Protein AF-A0A9P6L934-F1 (afdb_monomer)

Sequence (334 aa):
MGEVLNVIVAFAVIVFAVRWATKGKEQPNSPGVVLGFRPKNVTDEMVNSVQIMFPAIPRPNIHYSLLRTGSVQVTSNTIIEKGFLDAPPAAYYTLYPQQQRQQQQPLPVPQPATRNEPPPAKKGTESLIKRFHLESRVKEDTPTEPENAGGKATWEATTEAREKSLQERKAQMILAARRRWLEQQQKSDNAEYKEAFALFDKKGTGAIPRDVLGDLLRALGQNPTQAEVADIVSKAPREGKVFPLLVDYKSFLTILNRTDGFKPAGTPEEFIRGFQVFDKEGNGYIGAGELRYVLTQLGEKMTDEEVDELLKGVQIGADGNVNYESFVRTILSQ

Mean predicted aligned error: 21.52 Å

Radius of gyration: 34.66 Å; Cα contacts (8 Å, |Δi|>4): 211; chains: 1; bounding box: 102×76×81 Å

Secondary structure (DSSP, 8-state):
-HHHHHHHHHHHHHHHHHHHHTS----TT-HHHHHSS-PPP--HHHHHHHHHH-TTS-HHHHHHHHHHH--HHHHHHHHHHHSS-PPPPHHHHHHSPPPPPS-PPPPPPPPP-----PPPP------HHHHTT-TTTTS---------S-------SSHHHHHHHHHHHHHHHHHHHHHHHHHHHHHHHHHHHHHHHHHH-TT--SEEEHHHHHHHHHHTT----HHHHHHHHHHS---TTS-TTEEEHHHHHHHHT-TT-PPPPPPHHHHHHHHTTT-TT-SSEEEHHHHHHHHHHSSSPPPHHHHHHHHTTS-B-TTSEEEHHHHHHHHHT-

Organism: NCBI:txid56493

pLDDT: mean 75.57, std 16.74, range [30.67, 93.38]

InterPro domains:
  IPR002048 EF-hand domain [PF13499] (275-328)
  IPR002048 EF-hand domain [PS50222] (188-223)
  IPR002048 EF-hand domain [PS50222] (266-301)
  IPR002048 EF-hand domain [SM00054] (192-220)
  IPR002048 EF-hand domain [SM00054] (270-298)
  IPR002048 EF-hand domain [cd00051] (270-329)
  IPR003892 Ubiquitin system component CUE [PS51140] (42-85)
  IPR011992 EF-hand domain pair [SSF47473] (189-332)
  IPR050230 Calmodulin/Myosin light chain/Troponin C-like [PTHR23048] (185-331)

Solvent-accessible surface area (backbone atoms only — not comparable to full-atom values): 20920 Å² total; per-residue (Å²): 118,68,67,65,52,52,50,52,53,50,50,49,51,50,53,48,51,52,59,51,72,68,66,76,79,82,60,93,80,36,67,32,71,64,67,77,44,74,65,40,84,71,55,71,65,52,41,50,54,49,36,71,77,36,72,89,55,57,67,65,23,51,45,49,45,26,26,73,65,54,36,61,66,62,48,50,51,45,30,71,75,68,72,54,66,69,76,64,58,78,61,48,48,76,77,57,65,76,82,76,82,84,76,85,78,85,82,82,82,88,80,91,79,89,81,92,81,82,84,84,78,85,77,76,82,78,58,65,52,70,79,66,69,47,75,79,69,78,74,71,90,76,93,79,79,88,78,76,97,75,76,80,87,75,79,65,92,44,74,69,53,48,51,50,54,51,50,50,54,49,50,52,50,52,52,52,52,52,50,54,49,51,53,50,49,54,52,51,54,52,48,54,53,49,54,56,49,52,70,68,24,80,80,72,73,66,44,33,52,57,88,52,47,54,58,54,42,40,75,73,75,42,72,7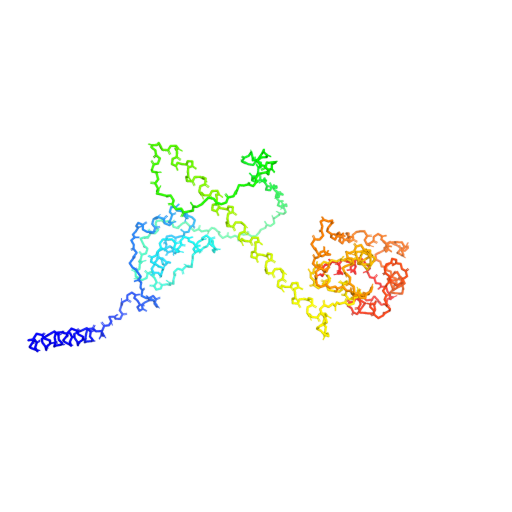1,52,70,71,51,47,52,54,51,62,70,69,47,81,82,68,80,94,58,57,101,56,50,44,37,64,70,54,48,50,52,64,72,69,39,91,85,64,72,73,76,77,78,54,62,71,59,56,46,58,63,52,50,79,70,22,86,82,71,78,57,46,37,45,50,68,55,54,50,48,46,47,44,72,46,87,78,60,46,53,72,67,57,49,50,60,66,48,72,80,54,74,64,43,99,85,47,33,26,51,52,57,61,48,48,48,54,66,76,69,110

Foldseek 3Di:
DVVVVVVVVVVVVVVVVVVVVVPDDDDCPDPCNLQVHQFDDDDVVLLVVLCVVPVPADSQQSNVVCRVVVDSVVSNVCCVVVVYGDHGDPSSCVVVPDPDDDDDDDDDDDDDDDDDDDDDDDDDDDDVCVVVVVVVVVPDDDDDDDDDPPDDDDDDPDPVVVVVVVVVVVVVVVVVVVVVVVVVVVVVVLVVLVVLVVVQPVVPPQKHFLVCLQVSCVVVVDHADNVRSVVLLVPQDCDPDDPSGIDGSVSSVCSCPPPVHGDDDDDLVVVQVVCVVQVPPSPQKHALVVVQCCQQPPDRHDDPVVSCVLCPPFDQDPVRIGRVSVSSCVVVVD

Nearest PDB structures (foldseek):
  7yv9-assembly1_C  TM=8.140E-01  e=3.847E-12  Mus musculus
  8qyq-assembly1_C  TM=8.364E-01  e=2.005E-11  Bos taurus
  7qio-assembly4_O  TM=8.213E-01  e=7.863E-11  Mus musculus
  1m45-assembly1_A  TM=7.636E-01  e=9.327E-11  Saccharomyces cerevisiae
  3jbh-assembly1_C-1  TM=8.354E-01  e=8.376E-09  Aphonopelma

Structure (mmCIF, N/CA/C/O backbone):
data_AF-A0A9P6L934-F1
#
_entry.id   AF-A0A9P6L934-F1
#
loop_
_atom_site.group_PDB
_atom_site.id
_atom_site.type_symbol
_atom_site.label_atom_id
_atom_site.label_alt_id
_atom_site.label_comp_id
_atom_site.label_asym_id
_atom_site.label_entity_id
_atom_site.label_seq_id
_atom_site.pdbx_PDB_ins_code
_atom_site.Cartn_x
_atom_site.Cartn_y
_atom_site.Cartn_z
_atom_site.occupancy
_atom_site.B_iso_or_equiv
_atom_site.auth_seq_id
_atom_site.auth_comp_id
_atom_site.auth_asym_id
_atom_site.auth_atom_id
_atom_site.pdbx_PDB_model_num
ATOM 1 N N . MET A 1 1 ? -74.830 -9.334 34.344 1.00 57.34 1 MET A N 1
ATOM 2 C CA . MET A 1 1 ? -73.500 -9.304 33.687 1.00 57.34 1 MET A CA 1
ATOM 3 C C . MET A 1 1 ? -73.581 -9.055 32.176 1.00 57.34 1 MET A C 1
ATOM 5 O O . MET A 1 1 ? -72.734 -8.331 31.679 1.00 57.34 1 MET A O 1
ATOM 9 N N . GLY A 1 2 ? -74.576 -9.585 31.444 1.00 59.97 2 GLY A N 1
ATOM 10 C CA . GLY A 1 2 ? -74.680 -9.400 29.981 1.00 59.97 2 GLY A CA 1
ATOM 11 C C . GLY A 1 2 ? -75.026 -7.980 29.498 1.00 59.97 2 GLY A C 1
ATOM 12 O O . GLY A 1 2 ? -74.469 -7.527 28.505 1.00 59.97 2 GLY A O 1
ATOM 13 N N . GLU A 1 3 ? -75.880 -7.239 30.213 1.00 62.59 3 GLU A N 1
ATOM 14 C CA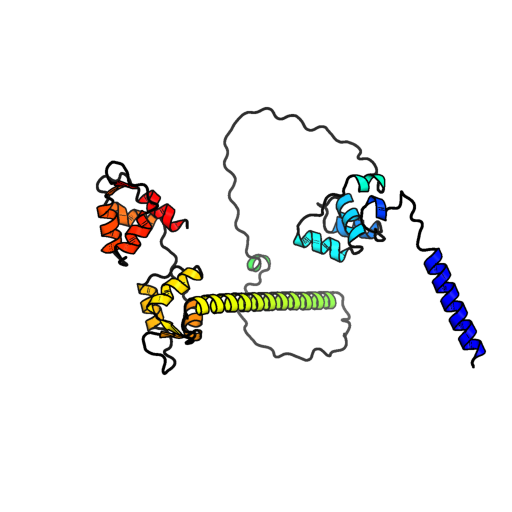 . GLU A 1 3 ? -76.298 -5.889 29.781 1.00 62.59 3 GLU A CA 1
ATOM 15 C C . GLU A 1 3 ? -75.162 -4.859 29.822 1.00 62.59 3 GLU A C 1
ATOM 17 O O . GLU A 1 3 ? -75.011 -4.065 28.898 1.00 62.59 3 GLU A O 1
ATOM 22 N N . VAL A 1 4 ? -74.302 -4.919 30.841 1.00 64.75 4 VAL A N 1
ATOM 23 C CA . VAL A 1 4 ? -73.147 -4.013 30.974 1.00 64.75 4 VAL A CA 1
ATOM 24 C C . VAL A 1 4 ? -72.127 -4.260 29.857 1.00 64.75 4 VAL A C 1
ATOM 26 O O . VAL A 1 4 ? -71.543 -3.316 29.331 1.00 64.75 4 VAL A O 1
ATOM 29 N N . LEU A 1 5 ? -71.957 -5.519 29.439 1.00 68.62 5 LEU A N 1
ATOM 30 C CA . LEU A 1 5 ? -71.059 -5.879 28.343 1.00 68.62 5 LEU A CA 1
ATOM 31 C C . LEU A 1 5 ? -71.568 -5.328 27.001 1.00 68.62 5 LEU A C 1
ATOM 33 O O . LEU A 1 5 ? -70.793 -4.755 26.239 1.00 68.62 5 LEU A O 1
ATOM 37 N N . ASN A 1 6 ? -72.876 -5.418 26.749 1.00 69.88 6 ASN A N 1
ATOM 38 C CA . ASN A 1 6 ? -73.485 -4.888 25.528 1.00 69.88 6 ASN A CA 1
ATOM 39 C C . ASN A 1 6 ? -73.399 -3.358 25.452 1.00 69.88 6 ASN A C 1
ATOM 41 O O . ASN A 1 6 ? -73.141 -2.820 24.377 1.00 69.88 6 ASN A O 1
ATOM 45 N N . VAL A 1 7 ? -73.539 -2.654 26.581 1.00 78.19 7 VAL A N 1
ATOM 46 C CA . VAL A 1 7 ? -73.382 -1.190 26.635 1.00 78.19 7 VAL A CA 1
ATOM 47 C C . VAL A 1 7 ? -71.934 -0.774 26.361 1.00 78.19 7 VAL A C 1
ATOM 49 O O . VAL A 1 7 ? -71.708 0.160 25.595 1.00 78.19 7 VAL A O 1
ATOM 52 N N . ILE A 1 8 ? -70.946 -1.486 26.912 1.00 76.19 8 ILE A N 1
ATOM 53 C CA . ILE A 1 8 ? -69.521 -1.199 26.670 1.00 76.19 8 ILE A CA 1
ATOM 54 C C . ILE A 1 8 ? -69.154 -1.448 25.204 1.00 76.19 8 ILE A C 1
ATOM 56 O O . ILE A 1 8 ? -68.466 -0.628 24.594 1.00 76.19 8 ILE A O 1
ATOM 60 N N . VAL A 1 9 ? -69.643 -2.544 24.615 1.00 77.19 9 VAL A N 1
ATOM 61 C CA . VAL A 1 9 ? -69.407 -2.858 23.199 1.00 77.19 9 VAL A CA 1
ATOM 62 C C . VAL A 1 9 ? -70.092 -1.830 22.295 1.00 77.19 9 VAL A C 1
ATOM 64 O O . VAL A 1 9 ? -69.460 -1.326 21.370 1.00 77.19 9 VAL A O 1
ATOM 67 N N . ALA A 1 10 ? -71.335 -1.437 22.589 1.00 78.31 10 ALA A N 1
ATOM 68 C CA . ALA A 1 10 ? -72.034 -0.395 21.837 1.00 78.31 10 ALA A CA 1
ATOM 69 C C . ALA A 1 10 ? -71.304 0.956 21.914 1.00 78.31 10 ALA A C 1
ATOM 71 O O . ALA A 1 10 ? -71.124 1.620 20.894 1.00 78.31 10 ALA A O 1
ATOM 72 N N . PHE A 1 11 ? -70.807 1.339 23.094 1.00 81.56 11 PHE A N 1
ATOM 73 C CA . PHE A 1 11 ? -70.043 2.574 23.268 1.00 81.56 11 PHE A CA 1
ATOM 74 C C . PHE A 1 11 ? -68.708 2.527 22.515 1.00 81.56 11 PHE A C 1
ATOM 76 O O . PHE A 1 11 ? -68.336 3.496 21.857 1.00 81.56 11 PHE A O 1
ATOM 83 N N . ALA A 1 12 ? -68.016 1.385 22.534 1.00 77.94 12 ALA A N 1
ATOM 84 C CA . ALA A 1 12 ? -66.789 1.185 21.771 1.00 77.94 12 ALA A CA 1
ATOM 85 C C . ALA A 1 12 ? -67.030 1.293 20.257 1.00 77.94 12 ALA A C 1
ATOM 87 O O . ALA A 1 12 ? -66.257 1.957 19.568 1.00 77.94 12 ALA A O 1
ATOM 88 N N . VAL A 1 13 ? -68.121 0.715 19.743 1.00 80.44 13 VAL A N 1
ATOM 89 C CA . VAL A 1 13 ? -68.494 0.799 18.321 1.00 80.44 13 VAL A CA 1
ATOM 90 C C . VAL A 1 13 ? -68.864 2.229 17.927 1.00 80.44 13 VAL A C 1
ATOM 92 O O . VAL A 1 13 ? -68.412 2.699 16.887 1.00 80.44 13 VAL A O 1
ATOM 95 N N . ILE A 1 14 ? -69.605 2.960 18.766 1.00 78.62 14 ILE A N 1
ATOM 96 C CA . ILE A 1 14 ? -69.946 4.370 18.522 1.00 78.62 14 ILE A CA 1
ATOM 97 C C . ILE A 1 14 ? -68.684 5.238 18.523 1.00 78.62 14 ILE A C 1
ATOM 99 O O . ILE A 1 14 ? -68.494 6.038 17.610 1.00 78.62 14 ILE A O 1
ATOM 103 N N . VAL A 1 15 ? -67.778 5.052 19.487 1.00 75.44 15 VAL A N 1
ATOM 104 C CA . VAL A 1 15 ? -66.494 5.770 19.523 1.00 75.44 15 VAL A CA 1
ATOM 105 C C . VAL A 1 15 ? -65.659 5.438 18.288 1.00 75.44 15 VAL A C 1
ATOM 107 O O . VAL A 1 15 ? -65.063 6.339 17.701 1.00 75.44 15 VAL A O 1
ATOM 110 N N . PHE A 1 16 ? -65.641 4.180 17.845 1.00 77.06 16 PHE A N 1
ATOM 111 C CA . PHE A 1 16 ? -64.913 3.776 16.645 1.00 77.06 16 PHE A CA 1
ATOM 112 C C . PHE A 1 16 ? -65.531 4.370 15.372 1.00 77.06 16 PHE A C 1
ATOM 114 O O . PHE A 1 16 ? -64.803 4.883 14.526 1.00 77.06 16 PHE A O 1
ATOM 121 N N . ALA A 1 17 ? -66.861 4.387 15.266 1.00 72.12 17 ALA A N 1
ATOM 122 C CA . ALA A 1 17 ? -67.592 4.972 14.147 1.00 72.12 17 ALA A CA 1
ATOM 123 C C . ALA A 1 17 ? -67.430 6.499 14.086 1.00 72.12 17 ALA A C 1
ATOM 125 O O . ALA A 1 17 ? -67.155 7.036 13.017 1.00 72.12 17 ALA A O 1
ATOM 126 N N . VAL A 1 18 ? -67.497 7.201 15.223 1.00 70.62 18 VAL A N 1
ATOM 127 C CA . VAL A 1 18 ? -67.240 8.652 15.311 1.00 70.62 18 VAL A CA 1
ATOM 128 C C . VAL A 1 18 ? -65.782 8.963 14.970 1.00 70.62 18 VAL A C 1
ATOM 130 O O . VAL A 1 18 ? -65.494 9.915 14.243 1.00 70.62 18 VAL A O 1
ATOM 133 N N . ARG A 1 19 ? -64.842 8.137 15.437 1.00 69.38 19 ARG A N 1
ATOM 134 C CA . ARG A 1 19 ? -63.410 8.296 15.156 1.00 69.38 19 ARG A CA 1
ATOM 135 C C . ARG A 1 19 ? -63.042 7.935 13.713 1.00 69.38 19 ARG A C 1
ATOM 137 O O . ARG A 1 19 ? -62.045 8.442 13.210 1.00 69.38 19 ARG A O 1
ATOM 144 N N . TRP A 1 20 ? -63.837 7.104 13.042 1.00 68.00 20 TRP A N 1
ATOM 145 C CA . TRP A 1 20 ? -63.719 6.817 11.611 1.00 68.00 20 TRP A CA 1
ATOM 146 C C . TRP A 1 20 ? -64.359 7.925 10.761 1.00 68.00 20 TRP A C 1
ATOM 148 O O . TRP A 1 20 ? -63.720 8.434 9.846 1.00 68.00 20 TRP A O 1
ATOM 158 N N . ALA A 1 21 ? -65.555 8.393 11.128 1.00 63.12 21 ALA A N 1
ATOM 159 C CA . ALA A 1 21 ? -66.284 9.447 10.418 1.00 63.12 21 ALA A CA 1
ATOM 160 C C . ALA A 1 21 ? -65.625 10.837 10.520 1.00 63.12 21 ALA A C 1
ATOM 162 O O . ALA A 1 21 ? -65.805 11.675 9.642 1.00 63.12 21 ALA A O 1
ATOM 163 N N . THR A 1 22 ? -64.824 11.087 11.561 1.00 58.09 22 THR A N 1
ATOM 164 C CA . THR A 1 22 ? -64.032 12.327 11.708 1.00 58.09 22 THR A CA 1
ATOM 165 C C . THR A 1 22 ? -62.646 12.244 11.061 1.00 58.09 22 THR A C 1
ATOM 167 O O . THR A 1 22 ? -61.928 13.243 10.991 1.00 58.09 22 THR A O 1
ATOM 170 N N . LYS A 1 23 ? -62.260 11.076 10.533 1.00 53.38 23 LYS A N 1
ATOM 171 C CA . LYS A 1 23 ? -60.972 10.843 9.874 1.00 53.38 23 LYS A CA 1
ATOM 172 C C . LYS A 1 23 ? -61.088 11.092 8.369 1.00 53.38 23 LYS A C 1
ATOM 174 O O . LYS A 1 23 ? -60.941 10.175 7.572 1.00 53.38 23 LYS A O 1
ATOM 179 N N . GLY A 1 24 ? -61.358 12.334 7.971 1.00 54.59 24 GLY A N 1
ATOM 180 C CA . GLY A 1 24 ? -61.341 12.676 6.547 1.00 54.59 24 GLY A CA 1
ATOM 181 C C . GLY A 1 24 ? -62.042 13.969 6.167 1.00 54.59 24 GLY A C 1
ATOM 182 O O . GLY A 1 24 ? -63.094 13.935 5.540 1.00 54.59 24 GLY A O 1
ATOM 183 N N . LYS A 1 25 ? -61.419 15.104 6.488 1.00 48.19 25 LYS A N 1
ATOM 184 C CA . LYS A 1 25 ? -61.438 16.317 5.653 1.00 48.19 25 LYS A CA 1
ATOM 185 C C . LYS A 1 25 ? -60.289 17.217 6.109 1.00 48.19 25 LYS A C 1
ATOM 187 O O . LYS A 1 25 ? -60.466 18.115 6.926 1.00 48.19 25 LYS A O 1
ATOM 192 N N . GLU A 1 26 ? -59.080 16.915 5.640 1.00 49.12 26 GLU A N 1
ATOM 193 C CA . GLU A 1 26 ? -57.953 17.839 5.784 1.00 49.12 26 GLU A CA 1
ATOM 194 C C . GLU A 1 26 ? -58.193 19.045 4.871 1.00 49.12 26 GLU A C 1
ATOM 196 O O . GLU A 1 26 ? -58.495 18.903 3.686 1.00 49.12 26 GLU A O 1
ATOM 201 N N . GLN A 1 27 ? -58.113 20.243 5.447 1.00 53.72 27 GLN A N 1
ATOM 202 C CA . GLN A 1 27 ? -58.182 21.492 4.698 1.00 53.72 27 GLN A CA 1
ATOM 203 C C . GLN A 1 27 ? -56.968 21.596 3.755 1.00 53.72 27 GLN A C 1
ATOM 205 O O . GLN A 1 27 ? -55.860 21.237 4.163 1.00 53.72 27 GLN A O 1
ATOM 210 N N . PRO A 1 28 ? -57.132 22.142 2.535 1.00 54.84 28 PRO A N 1
ATOM 211 C CA . PRO A 1 28 ? -56.059 22.234 1.537 1.00 54.84 28 PRO A CA 1
ATOM 212 C C . PRO A 1 28 ? -54.848 23.078 1.981 1.00 54.84 28 PRO A C 1
ATOM 214 O O . PRO A 1 28 ? -53.789 22.977 1.376 1.00 54.84 28 PRO A O 1
ATOM 217 N N . ASN A 1 29 ? -54.972 23.848 3.071 1.00 56.84 29 ASN A N 1
ATOM 218 C CA . ASN A 1 29 ? -53.898 24.654 3.666 1.00 56.84 29 ASN A CA 1
ATOM 219 C C . ASN A 1 29 ? -53.321 24.056 4.963 1.00 56.84 29 ASN A C 1
ATOM 221 O O . ASN A 1 29 ? -52.753 24.784 5.778 1.00 56.84 29 ASN A O 1
ATOM 225 N N . SER A 1 30 ? -53.480 22.751 5.210 1.00 68.81 30 SER A N 1
ATOM 226 C CA . SER A 1 30 ? -52.891 22.154 6.410 1.00 68.81 30 SER A CA 1
ATOM 227 C C . SER A 1 30 ? -51.349 22.138 6.314 1.00 68.81 30 SER A C 1
ATOM 229 O O . SER A 1 30 ? -50.797 21.795 5.263 1.00 68.81 30 SER A O 1
ATOM 231 N N . PRO A 1 31 ? -50.621 22.465 7.400 1.00 68.75 31 PRO A N 1
ATOM 232 C CA . PRO A 1 31 ? -49.154 22.493 7.406 1.00 68.75 31 PRO A CA 1
ATOM 233 C C . PRO A 1 31 ? -48.501 21.180 6.955 1.00 68.75 31 PRO A C 1
ATOM 235 O O . PRO A 1 31 ? -47.408 21.189 6.396 1.00 68.75 31 PRO A O 1
ATOM 238 N N . GLY A 1 32 ? -49.185 20.049 7.175 1.00 73.50 32 GLY A N 1
ATOM 239 C CA . GLY A 1 32 ? -48.713 18.728 6.767 1.00 73.50 32 GLY A CA 1
ATOM 240 C C . GLY A 1 32 ? -48.734 18.501 5.256 1.00 73.50 32 GLY A C 1
ATOM 241 O O . GLY A 1 32 ? -47.818 17.881 4.721 1.00 73.50 32 GLY A O 1
ATOM 242 N N . VAL A 1 33 ? -49.744 19.043 4.570 1.00 73.88 33 VAL A N 1
ATOM 243 C CA . VAL A 1 33 ? -49.881 18.953 3.108 1.00 73.88 33 VAL A CA 1
ATOM 244 C C . VAL A 1 33 ? -48.862 19.860 2.414 1.00 73.88 33 VAL A C 1
ATOM 246 O O . VAL A 1 33 ? -48.251 19.457 1.431 1.00 73.88 33 VAL A O 1
ATOM 249 N N . VAL A 1 34 ? -48.618 21.055 2.960 1.00 76.94 34 VAL A N 1
ATOM 250 C CA . VAL A 1 34 ? -47.692 22.047 2.383 1.00 76.94 34 VAL A CA 1
ATOM 251 C C . VAL A 1 34 ? -46.219 21.654 2.559 1.00 76.94 34 VAL A C 1
ATOM 253 O O . VAL A 1 34 ? -45.410 21.884 1.663 1.00 76.94 34 VAL A O 1
ATOM 256 N N . LEU A 1 35 ? -45.851 21.052 3.695 1.00 79.81 35 LEU A N 1
ATOM 257 C CA . LEU A 1 35 ? -44.466 20.647 3.978 1.00 79.81 35 LEU A CA 1
ATOM 258 C C . LEU A 1 35 ? -44.132 19.222 3.510 1.00 79.81 35 LEU A C 1
ATOM 260 O O . LEU A 1 35 ? -42.970 18.826 3.556 1.00 79.81 35 LEU A O 1
ATOM 264 N N . GLY A 1 36 ? -45.129 18.436 3.091 1.00 80.06 36 GLY A N 1
ATOM 265 C CA . GLY A 1 36 ? -44.949 17.034 2.694 1.00 80.06 36 GLY A CA 1
ATOM 266 C C . GLY A 1 36 ? -44.658 16.077 3.859 1.00 80.06 36 GLY A C 1
ATOM 267 O O . GLY A 1 36 ? -44.366 14.903 3.642 1.00 80.06 36 GLY A O 1
ATOM 268 N N . PHE A 1 37 ? -44.736 16.554 5.101 1.00 83.56 37 PHE A N 1
ATOM 269 C CA . PHE A 1 37 ? -44.638 15.751 6.316 1.00 83.56 37 PHE A CA 1
ATOM 270 C C . PHE A 1 37 ? -45.488 16.378 7.414 1.00 83.56 37 PHE A C 1
ATOM 272 O O . PHE A 1 37 ? -45.674 17.590 7.450 1.00 83.56 37 PHE A O 1
ATOM 279 N N . ARG A 1 38 ? -45.976 15.568 8.357 1.00 83.06 38 ARG A N 1
ATOM 280 C CA . ARG A 1 38 ? -46.752 16.074 9.494 1.00 83.06 38 ARG A CA 1
ATOM 281 C C . ARG A 1 38 ? -45.824 16.801 10.482 1.00 83.06 38 ARG A C 1
ATOM 283 O O . ARG A 1 38 ? -45.009 16.119 11.109 1.00 83.06 38 ARG A O 1
ATOM 290 N N . PRO A 1 39 ? -45.928 18.134 10.652 1.00 86.25 39 PRO A N 1
ATOM 291 C CA . PRO A 1 39 ? -45.035 18.859 11.543 1.00 86.25 39 PRO A CA 1
ATOM 292 C C . PRO A 1 39 ? -45.295 18.482 12.999 1.00 86.25 39 PRO A C 1
ATOM 294 O O . PRO A 1 39 ? -46.443 18.353 13.437 1.00 86.25 39 PRO A O 1
ATOM 297 N N . LYS A 1 40 ? -44.213 18.302 13.750 1.00 88.50 40 LYS A N 1
ATOM 298 C CA . LYS A 1 40 ? -44.249 18.110 15.200 1.00 88.50 40 LYS A CA 1
ATOM 299 C C . LYS A 1 40 ? -44.398 19.460 15.904 1.00 88.50 40 LYS A C 1
ATOM 301 O O . LYS A 1 40 ? -44.125 20.504 15.320 1.00 88.50 40 LYS A O 1
ATOM 306 N N . ASN A 1 41 ? -44.845 19.436 17.158 1.00 84.81 41 ASN A N 1
ATOM 307 C CA . ASN A 1 41 ? -44.959 20.654 17.954 1.00 84.81 41 ASN A CA 1
ATOM 308 C C . ASN A 1 41 ? -43.556 21.160 18.320 1.00 84.81 41 ASN A C 1
ATOM 310 O O . ASN A 1 41 ? -42.782 20.419 18.926 1.00 84.81 41 ASN A O 1
ATOM 314 N N . VAL A 1 42 ? -43.233 22.394 17.938 1.00 86.88 42 VAL A N 1
ATOM 315 C C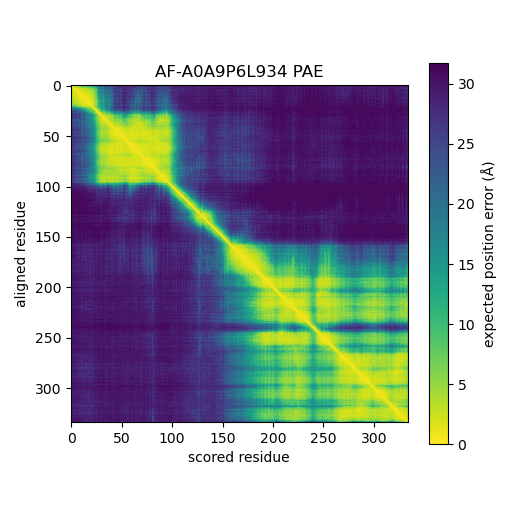A . VAL A 1 42 ? -41.927 23.018 18.175 1.00 86.88 42 VAL A CA 1
ATOM 316 C C . VAL A 1 42 ? -42.151 24.304 18.952 1.00 86.88 42 VAL A C 1
ATOM 318 O O . VAL A 1 42 ? -42.916 25.159 18.518 1.00 86.88 42 VAL A O 1
ATOM 321 N N . THR A 1 43 ? -41.485 24.441 20.096 1.00 88.75 43 THR A N 1
ATOM 322 C CA . THR A 1 43 ? -41.507 25.676 20.888 1.00 88.75 43 THR A CA 1
ATOM 323 C C . THR A 1 43 ? -40.296 26.549 20.563 1.00 88.75 43 THR A C 1
ATOM 325 O O . THR A 1 43 ? -39.239 26.050 20.163 1.00 88.75 43 THR A O 1
ATOM 328 N N . ASP A 1 44 ? -40.411 27.860 20.781 1.00 85.44 44 ASP A N 1
ATOM 329 C CA . ASP A 1 44 ? -39.280 28.783 20.620 1.00 85.44 44 ASP A CA 1
ATOM 330 C C . ASP A 1 44 ? -38.103 28.448 21.552 1.00 85.44 44 ASP A C 1
ATOM 332 O O . ASP A 1 44 ? -36.947 28.660 21.190 1.00 85.44 44 ASP A O 1
ATOM 336 N N . GLU A 1 45 ? -38.368 27.858 22.721 1.00 87.06 45 GLU A N 1
ATOM 337 C CA . GLU A 1 45 ? -37.336 27.381 23.650 1.00 87.06 45 GLU A CA 1
ATOM 338 C C . GLU A 1 45 ? -36.496 26.246 23.053 1.00 87.06 45 GLU A C 1
ATOM 340 O O . GLU A 1 45 ? -35.272 26.237 23.203 1.00 87.06 45 GLU A O 1
ATOM 345 N N . MET A 1 46 ? -37.122 25.317 22.322 1.00 88.19 46 MET A N 1
ATOM 346 C CA . MET A 1 46 ? -36.408 24.242 21.625 1.00 88.19 46 MET A CA 1
ATOM 347 C C . MET A 1 46 ? -35.480 24.809 20.547 1.00 88.19 46 MET A C 1
ATOM 349 O O . MET A 1 46 ? -34.337 24.369 20.424 1.00 88.19 46 MET A O 1
ATOM 353 N N . VAL A 1 47 ? -35.945 25.813 19.798 1.00 90.81 47 VAL A N 1
ATOM 354 C CA . VAL A 1 47 ? -35.141 26.488 18.767 1.00 90.81 47 VAL A CA 1
ATOM 355 C C . VAL A 1 47 ? -33.983 27.258 19.400 1.00 90.81 47 VAL A C 1
ATOM 357 O O . VAL A 1 47 ? -32.840 27.105 18.971 1.00 90.81 47 VAL A O 1
ATOM 360 N N . ASN A 1 48 ? -34.255 28.044 20.445 1.00 90.25 48 ASN A N 1
ATOM 361 C CA . ASN A 1 48 ? -33.244 28.833 21.149 1.00 90.25 48 ASN A CA 1
ATOM 362 C C . ASN A 1 48 ? -32.174 27.939 21.789 1.00 90.25 48 ASN A C 1
ATOM 364 O O . ASN A 1 48 ? -30.994 28.266 21.723 1.00 90.25 48 ASN A O 1
ATOM 368 N N . SER A 1 49 ? -32.559 26.784 22.336 1.00 92.00 49 SER A N 1
ATOM 369 C CA . SER A 1 49 ? -31.620 25.826 22.932 1.00 92.00 49 SER A CA 1
ATOM 370 C C . SER A 1 49 ? -30.587 25.338 21.913 1.00 92.00 49 SER A C 1
ATOM 372 O O . SER A 1 49 ? -29.388 25.330 22.190 1.00 92.00 49 SER A O 1
ATOM 374 N N . VAL A 1 50 ? -31.034 24.975 20.704 1.00 90.00 50 VAL A N 1
ATOM 375 C CA . VAL A 1 50 ? -30.135 24.565 19.610 1.00 90.00 50 VAL A CA 1
ATOM 376 C C . VAL A 1 50 ? -29.324 25.753 19.087 1.00 90.00 50 VAL A C 1
ATOM 378 O O . VAL A 1 50 ? -28.135 25.599 18.832 1.00 90.00 50 VAL A O 1
ATOM 381 N N . GLN A 1 51 ? -29.920 26.943 18.977 1.00 91.44 51 GLN A N 1
ATOM 382 C CA . GLN A 1 51 ? -29.223 28.148 18.512 1.00 91.44 51 GLN A CA 1
ATOM 383 C C . GLN A 1 51 ? -28.078 28.563 19.450 1.00 91.44 51 GLN A C 1
ATOM 385 O O . GLN A 1 51 ? -27.033 28.998 18.976 1.00 91.44 51 GLN A O 1
ATOM 390 N N . ILE A 1 52 ? -28.258 28.419 20.767 1.00 91.69 52 ILE A N 1
ATOM 391 C CA . ILE A 1 52 ? -27.216 28.711 21.762 1.00 91.69 52 ILE A CA 1
ATOM 392 C C . ILE A 1 52 ? -26.060 27.712 21.639 1.00 91.69 52 ILE A C 1
ATOM 394 O O . ILE A 1 52 ? -24.899 28.109 21.708 1.00 91.69 52 ILE A O 1
ATOM 398 N N . MET A 1 53 ? -26.366 26.427 21.425 1.00 89.62 53 MET A N 1
ATOM 399 C CA . MET A 1 53 ? -25.344 25.392 21.225 1.00 89.62 53 MET A CA 1
ATOM 400 C C . MET A 1 53 ? -24.608 25.545 19.885 1.00 89.62 53 MET A C 1
ATOM 402 O O . MET A 1 53 ? -23.414 25.264 19.807 1.00 89.62 53 MET A O 1
ATOM 406 N N . PHE A 1 54 ? -25.302 26.006 18.841 1.00 92.94 54 PHE A N 1
ATOM 407 C CA . PHE A 1 54 ? -24.783 26.100 17.477 1.00 92.94 54 PHE A CA 1
ATOM 408 C C . PHE A 1 54 ? -25.093 27.474 16.855 1.00 92.94 54 PHE A C 1
ATOM 410 O O . PHE A 1 54 ? -25.949 27.581 15.973 1.00 92.94 54 PHE A O 1
ATOM 417 N N . PRO A 1 55 ? -24.381 28.541 17.266 1.00 90.06 55 PRO A N 1
ATOM 418 C CA . PRO A 1 55 ? -24.682 29.913 16.848 1.00 90.06 55 PRO A CA 1
ATOM 419 C C . PRO A 1 55 ? -24.473 30.162 15.348 1.00 90.06 55 PRO A C 1
ATOM 421 O O . PRO A 1 55 ? -25.074 31.077 14.791 1.00 90.06 55 PRO A O 1
ATOM 424 N N . ALA A 1 56 ? -23.653 29.340 14.686 1.00 88.12 56 ALA A N 1
ATOM 425 C CA . ALA A 1 56 ? -23.401 29.421 13.249 1.00 88.12 56 ALA A CA 1
ATOM 426 C C . ALA A 1 56 ? -24.552 28.861 12.388 1.00 88.12 56 ALA A C 1
ATOM 428 O O . ALA A 1 56 ? -24.601 29.133 11.189 1.00 88.12 56 ALA A O 1
ATOM 429 N N . ILE A 1 57 ? -25.475 28.083 12.968 1.00 90.19 57 ILE A N 1
ATOM 430 C CA . ILE A 1 57 ? -26.587 27.489 12.220 1.00 90.19 57 ILE A CA 1
ATOM 431 C C . ILE A 1 57 ? -27.751 28.493 12.142 1.00 90.19 57 ILE A C 1
ATOM 433 O O . ILE A 1 57 ? -28.152 29.048 13.169 1.00 90.19 57 ILE A O 1
ATOM 437 N N . PRO A 1 58 ? -28.339 28.732 10.954 1.00 91.06 58 PRO A N 1
ATOM 438 C CA . PRO A 1 58 ? -29.477 29.634 10.823 1.00 91.06 58 PRO A CA 1
ATOM 439 C C . PRO A 1 58 ? -30.725 29.128 11.562 1.00 91.06 58 PRO A C 1
ATOM 441 O O . PRO A 1 58 ? -31.144 27.980 11.392 1.00 91.06 58 PRO A O 1
ATOM 444 N N . ARG A 1 59 ? -31.397 30.032 12.289 1.00 89.69 59 ARG A N 1
ATOM 445 C CA . ARG A 1 59 ? -32.663 29.768 13.002 1.00 89.69 59 ARG A CA 1
ATOM 446 C C . ARG A 1 59 ? -33.738 29.071 12.141 1.00 89.69 59 ARG A C 1
ATOM 448 O O . ARG A 1 59 ? -34.373 28.147 12.652 1.00 89.69 59 ARG A O 1
ATOM 455 N N . PRO A 1 60 ? -33.950 29.432 10.854 1.00 89.69 60 PRO A N 1
ATOM 456 C CA . PRO A 1 60 ? -34.926 28.743 10.003 1.00 89.69 60 PRO A CA 1
ATOM 457 C C . PRO A 1 60 ? -34.606 27.261 9.789 1.00 89.69 60 PRO A C 1
ATOM 459 O O . PRO A 1 60 ? -35.516 26.438 9.784 1.00 89.69 60 PRO A O 1
ATOM 462 N N . ASN A 1 61 ? -33.324 26.911 9.667 1.00 93.38 61 ASN A N 1
ATOM 463 C CA . ASN A 1 61 ? -32.889 25.532 9.450 1.00 93.38 61 ASN A CA 1
ATOM 464 C C . ASN A 1 61 ? -33.105 24.695 10.720 1.00 93.38 61 ASN A C 1
ATOM 466 O O . ASN A 1 61 ? -33.557 23.554 10.646 1.00 93.38 61 ASN A O 1
ATOM 470 N N . ILE A 1 62 ? -32.847 25.282 11.894 1.00 92.69 62 ILE A N 1
ATOM 471 C CA . ILE A 1 62 ? -33.113 24.653 13.197 1.00 92.69 62 ILE A CA 1
ATOM 472 C C . ILE A 1 62 ? -34.604 24.379 13.365 1.00 92.69 62 ILE A C 1
ATOM 474 O O . ILE A 1 62 ? -34.989 23.252 13.675 1.00 92.69 62 ILE A O 1
ATOM 478 N N . HIS A 1 63 ? -35.446 25.388 13.136 1.00 92.94 63 HIS A N 1
ATOM 479 C CA . HIS A 1 63 ? -36.891 25.244 13.282 1.00 92.94 63 HIS A CA 1
ATOM 480 C C . HIS A 1 63 ? -37.453 24.212 12.293 1.00 92.94 63 HIS A C 1
ATOM 482 O O . HIS A 1 63 ? -38.182 23.312 12.700 1.00 92.94 63 HIS A O 1
ATOM 488 N N . TYR A 1 64 ? -37.030 24.250 11.026 1.00 92.38 64 TYR A N 1
ATOM 489 C CA . TYR A 1 64 ? -37.423 23.254 10.027 1.00 92.38 64 TYR A CA 1
ATOM 490 C C . TYR A 1 64 ? -37.010 21.824 10.404 1.00 92.38 64 TYR A C 1
ATOM 492 O O . TYR A 1 64 ? -37.815 20.897 10.310 1.00 92.38 64 TYR A O 1
ATOM 500 N N . SER A 1 65 ? -35.784 21.640 10.905 1.00 91.06 65 SER A N 1
ATOM 501 C CA . SER A 1 65 ? -35.324 20.334 11.385 1.00 91.06 65 SER A CA 1
ATOM 502 C C . SER A 1 65 ? -36.141 19.852 12.588 1.00 91.06 65 SER A C 1
ATOM 504 O O . SER A 1 65 ? -36.567 18.698 12.618 1.00 91.06 65 SER A O 1
ATOM 506 N N . LEU A 1 66 ? -36.458 20.741 13.536 1.00 92.50 66 LEU A N 1
ATOM 507 C CA . LEU A 1 66 ? -37.295 20.422 14.696 1.00 92.50 66 LEU A CA 1
ATOM 508 C C . LEU A 1 66 ? -38.740 20.076 14.318 1.00 92.50 66 LEU A C 1
ATOM 510 O O . LEU A 1 66 ? -39.322 19.206 14.961 1.00 92.50 66 LEU A O 1
ATOM 514 N N . LEU A 1 67 ? -39.308 20.661 13.257 1.00 91.38 67 LEU A N 1
ATOM 515 C CA . LEU A 1 67 ? -40.634 20.263 12.763 1.00 91.38 67 LEU A CA 1
ATOM 516 C C . LEU A 1 67 ? -40.643 18.798 12.297 1.00 91.38 67 LEU A C 1
ATOM 518 O O . LEU A 1 67 ? -41.669 18.128 12.405 1.00 91.38 67 LEU A O 1
ATOM 522 N N . ARG A 1 68 ? -39.501 18.287 11.818 1.00 89.19 68 ARG A N 1
ATOM 523 C CA . ARG A 1 68 ? -39.330 16.897 11.374 1.00 89.19 68 ARG A CA 1
ATOM 524 C C . ARG A 1 68 ? -38.969 15.962 12.532 1.00 89.19 68 ARG A C 1
ATOM 526 O O . ARG A 1 68 ? -39.574 14.901 12.700 1.00 89.19 68 ARG A O 1
ATOM 533 N N . THR A 1 69 ? -37.988 16.340 13.350 1.00 89.81 69 THR A N 1
ATOM 534 C CA . THR A 1 69 ? -37.434 15.484 14.411 1.00 89.81 69 THR A CA 1
ATOM 535 C C . THR A 1 69 ? -38.248 15.553 15.700 1.00 89.81 69 THR A C 1
ATOM 537 O O . THR A 1 69 ? -38.483 14.517 16.322 1.00 89.81 69 THR A O 1
ATOM 540 N N . GLY A 1 70 ? -38.743 16.734 16.078 1.00 87.00 70 GLY A N 1
ATOM 541 C CA . GLY A 1 70 ? -39.476 17.004 17.321 1.00 87.00 70 GLY A CA 1
ATOM 542 C C . GLY A 1 70 ? -38.631 16.863 18.583 1.00 87.00 70 GLY A C 1
ATOM 543 O O . GLY A 1 70 ? -39.181 16.786 19.675 1.00 87.00 70 GLY A O 1
ATOM 544 N N . SER A 1 71 ? -37.307 16.781 18.445 1.00 91.44 71 SER A N 1
ATOM 545 C CA . SER A 1 71 ? -36.379 16.591 19.557 1.00 91.44 71 SER A CA 1
ATOM 546 C C . SER A 1 71 ? -35.135 17.438 19.340 1.00 91.44 71 SER A C 1
ATOM 548 O O . SER A 1 71 ? -34.470 17.344 18.308 1.00 91.44 71 SER A O 1
ATOM 550 N N . VAL A 1 72 ? -34.809 18.235 20.358 1.00 90.81 72 VAL A N 1
ATOM 551 C CA . VAL A 1 72 ? -33.586 19.043 20.423 1.00 90.81 72 VAL A CA 1
ATOM 552 C C . VAL A 1 72 ? -32.354 18.148 20.330 1.00 90.81 72 VAL A C 1
ATOM 554 O O . VAL A 1 72 ? -31.434 18.458 19.586 1.00 90.81 72 VAL A O 1
ATOM 557 N N . GLN A 1 73 ? -32.362 17.002 21.013 1.00 90.25 73 GLN A N 1
ATOM 558 C CA . GLN A 1 73 ? -31.246 16.058 21.045 1.00 90.25 73 GLN A CA 1
ATOM 559 C C . GLN A 1 73 ? -30.944 15.494 19.653 1.00 90.25 73 GLN A C 1
ATOM 561 O O . GLN A 1 73 ? -29.793 15.493 19.226 1.00 90.25 73 GLN A O 1
ATOM 566 N N . VAL A 1 74 ? -31.977 15.065 18.920 1.00 92.19 74 VAL A N 1
ATOM 567 C CA . VAL A 1 74 ? -31.811 14.516 17.564 1.00 92.19 74 VAL A CA 1
ATOM 568 C C . VAL A 1 74 ? -31.298 15.590 16.602 1.00 92.19 74 VAL A C 1
ATOM 570 O O . VAL A 1 74 ? -30.384 15.332 15.819 1.00 92.19 74 VAL A O 1
ATOM 573 N N . THR A 1 75 ? -31.840 16.808 16.682 1.00 90.19 75 THR A N 1
ATOM 574 C CA . THR A 1 75 ? -31.386 17.931 15.850 1.00 90.19 75 THR A CA 1
ATOM 575 C C . THR A 1 75 ? -29.939 18.320 16.165 1.00 90.19 75 THR A C 1
ATOM 577 O O . THR A 1 75 ? -29.154 18.495 15.237 1.00 90.19 75 THR A O 1
ATOM 580 N N . SER A 1 76 ? -29.555 18.384 17.443 1.00 90.81 76 SER A N 1
ATOM 581 C CA . SER A 1 76 ? -28.177 18.661 17.867 1.00 90.81 76 SER A CA 1
ATOM 582 C C . SER A 1 76 ? -27.198 17.584 17.404 1.00 90.81 76 SER A C 1
ATOM 584 O O . SER A 1 76 ? -26.146 17.918 16.869 1.00 90.81 76 SER A O 1
ATOM 586 N N . ASN A 1 77 ? -27.549 16.300 17.531 1.00 90.75 77 ASN A N 1
ATOM 587 C CA . ASN A 1 77 ? -26.706 15.206 17.038 1.00 90.75 77 ASN A CA 1
ATOM 588 C C . ASN A 1 77 ? -26.536 15.270 15.518 1.00 90.75 77 ASN A C 1
ATOM 590 O O . ASN A 1 77 ? -25.428 15.106 15.023 1.00 90.75 77 ASN A O 1
ATOM 594 N N . THR A 1 78 ? -27.599 15.618 14.785 1.00 90.44 78 THR A N 1
ATOM 595 C CA . THR A 1 78 ? -27.517 15.812 13.329 1.00 90.44 78 THR A CA 1
ATOM 596 C C . THR A 1 78 ? -26.526 16.924 12.968 1.00 90.44 78 THR A C 1
ATOM 598 O O . THR A 1 78 ? -25.763 16.777 12.017 1.00 90.44 78 THR A O 1
ATOM 601 N N . ILE A 1 79 ? -26.500 18.022 13.736 1.00 91.12 79 ILE A N 1
ATOM 602 C CA . ILE A 1 79 ? -25.533 19.114 13.540 1.00 91.12 79 ILE A CA 1
ATOM 603 C C . ILE A 1 79 ? -24.111 18.656 13.872 1.00 91.12 79 ILE A C 1
ATOM 605 O O . ILE A 1 79 ? -23.186 19.013 13.154 1.00 91.12 79 ILE A O 1
ATOM 609 N N . ILE A 1 80 ? -23.919 17.868 14.930 1.00 91.69 80 ILE A N 1
ATOM 610 C CA . ILE A 1 80 ? -22.595 17.360 15.320 1.00 91.69 80 ILE A CA 1
ATOM 611 C C . ILE A 1 80 ? -22.038 16.407 14.257 1.00 91.69 80 ILE A C 1
ATOM 613 O O . ILE A 1 80 ? -20.856 16.474 13.937 1.00 91.69 80 ILE A O 1
ATOM 617 N N . GLU A 1 81 ? -22.884 15.542 13.698 1.00 90.56 81 GLU A N 1
ATOM 618 C CA . GLU A 1 81 ? -22.481 14.554 12.695 1.00 90.56 81 GLU A CA 1
ATOM 619 C C . GLU A 1 81 ? -22.244 15.179 11.317 1.00 90.56 81 GLU A C 1
ATOM 621 O O . GLU A 1 81 ? -21.256 14.864 10.659 1.00 90.56 81 GLU A O 1
ATOM 626 N N . LYS A 1 82 ? -23.148 16.057 10.862 1.00 89.62 82 LYS A N 1
ATOM 627 C CA . LYS A 1 82 ? -23.098 16.618 9.501 1.00 89.62 82 LYS A CA 1
ATOM 628 C C . LYS A 1 82 ? -22.437 17.990 9.419 1.00 89.62 82 LYS A C 1
ATOM 630 O O . LYS A 1 82 ? -22.060 18.415 8.334 1.00 89.62 82 LYS A O 1
ATOM 635 N N . GLY A 1 83 ? -22.344 18.718 10.528 1.00 88.12 83 GLY A N 1
ATOM 636 C CA . GLY A 1 83 ? -21.863 20.102 10.579 1.00 88.12 83 GLY A CA 1
ATOM 637 C C . GLY A 1 83 ? -22.864 21.156 10.084 1.00 88.12 83 GLY A C 1
ATOM 638 O O . GLY A 1 83 ? -22.607 22.347 10.240 1.00 88.12 83 GLY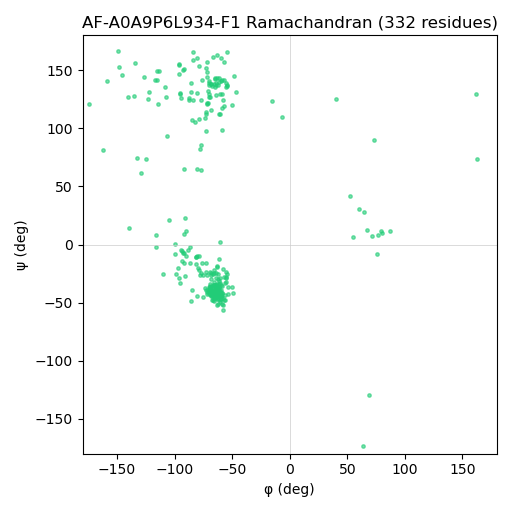 A O 1
ATOM 639 N N . PHE A 1 84 ? -24.006 20.762 9.506 1.00 89.94 84 PHE A N 1
ATOM 640 C CA . PHE A 1 84 ? -25.029 21.677 8.984 1.00 89.94 84 PHE A CA 1
ATOM 641 C C . PHE A 1 84 ? -26.449 21.093 9.084 1.00 89.94 84 PHE A C 1
ATOM 643 O O . PHE A 1 84 ? -26.638 19.898 9.311 1.00 89.94 84 PHE A O 1
ATOM 650 N N . LEU A 1 85 ? -27.459 21.950 8.892 1.00 90.69 85 LEU A N 1
ATOM 651 C CA . LEU A 1 85 ? -28.861 21.557 8.717 1.00 90.69 85 LEU A CA 1
ATOM 652 C C . LEU A 1 85 ? -29.361 21.975 7.336 1.00 90.69 85 LEU A C 1
ATOM 654 O O . LEU A 1 85 ? -29.049 23.077 6.876 1.00 90.69 85 LEU A O 1
ATOM 658 N N . ASP A 1 86 ? -30.183 21.119 6.728 1.00 86.44 86 ASP A N 1
ATOM 659 C CA . ASP A 1 86 ? -30.813 21.367 5.432 1.00 86.44 86 ASP A CA 1
ATOM 660 C C . ASP A 1 86 ? -31.578 22.700 5.439 1.00 86.44 86 ASP A C 1
ATOM 662 O O . ASP A 1 86 ? -32.294 23.026 6.394 1.00 86.44 86 ASP A O 1
ATOM 666 N N . ALA A 1 87 ? -31.426 23.477 4.366 1.00 87.94 87 ALA A N 1
ATOM 667 C CA . ALA A 1 87 ? -32.190 24.703 4.194 1.00 87.94 87 ALA A CA 1
ATOM 668 C C . ALA A 1 87 ? -33.679 24.367 3.982 1.00 87.94 87 ALA A C 1
ATOM 670 O O . ALA A 1 87 ? -33.995 23.444 3.222 1.00 87.94 87 ALA A O 1
ATOM 671 N N . PRO A 1 88 ? -34.604 25.092 4.630 1.00 88.62 88 PRO A N 1
ATOM 672 C CA . PRO A 1 88 ? -36.024 24.852 4.435 1.00 88.62 88 PRO A CA 1
ATOM 673 C C . PRO A 1 88 ? -36.461 25.160 2.989 1.00 88.62 88 PRO A C 1
ATOM 675 O O . PRO A 1 88 ? -35.984 26.130 2.395 1.00 88.62 88 PRO A O 1
ATOM 678 N N . PRO A 1 89 ? -37.399 24.379 2.419 1.00 86.12 89 PRO A N 1
ATOM 679 C CA . PRO A 1 89 ? -37.952 24.627 1.089 1.00 86.12 89 PRO A CA 1
ATOM 680 C C . PRO A 1 89 ? -38.781 25.920 1.059 1.00 86.12 89 PRO A C 1
ATOM 682 O O . PRO A 1 89 ? -39.262 26.378 2.089 1.00 86.12 89 PRO A O 1
ATOM 685 N N . ALA A 1 90 ? -39.035 26.493 -0.121 1.00 82.88 90 ALA A N 1
ATOM 686 C CA . ALA A 1 90 ? -39.791 27.750 -0.250 1.00 82.88 90 ALA A CA 1
ATOM 687 C C . ALA A 1 90 ? -41.174 27.719 0.444 1.00 82.88 90 ALA A C 1
ATOM 689 O O . ALA A 1 90 ? -41.575 28.696 1.074 1.00 82.88 90 ALA A O 1
ATOM 690 N N . ALA A 1 91 ? -41.856 26.568 0.409 1.00 81.69 91 ALA A N 1
ATOM 691 C CA . ALA A 1 91 ? -43.144 26.330 1.071 1.00 81.69 91 ALA A CA 1
ATOM 692 C C . ALA A 1 91 ? -43.094 26.441 2.609 1.00 81.69 91 ALA A C 1
ATOM 694 O O . ALA A 1 91 ? -44.109 26.649 3.265 1.00 81.69 91 ALA A O 1
ATOM 695 N N . TYR A 1 92 ? -41.915 26.337 3.221 1.00 85.94 92 TYR A N 1
ATOM 696 C CA . TYR A 1 92 ? -41.759 26.588 4.651 1.00 85.94 92 TYR A CA 1
ATOM 697 C C . TYR A 1 92 ? -42.020 28.056 5.001 1.00 85.94 92 TYR A C 1
ATOM 699 O O . TYR A 1 92 ? -42.694 28.353 5.986 1.00 85.94 92 TYR A O 1
ATOM 707 N N . TYR A 1 93 ? -41.537 28.981 4.172 1.00 84.44 93 TYR A N 1
ATOM 708 C CA . TYR A 1 93 ? -41.648 30.416 4.429 1.00 84.44 93 TYR A CA 1
ATOM 709 C C . TYR A 1 93 ? -43.067 30.958 4.239 1.00 84.44 93 TYR A C 1
ATOM 711 O O . TYR A 1 93 ? -43.374 32.036 4.743 1.00 84.44 93 TYR A O 1
ATOM 719 N N . THR A 1 94 ? -43.949 30.213 3.567 1.00 81.31 94 THR A N 1
ATOM 720 C CA . THR A 1 94 ? -45.372 30.570 3.467 1.00 81.31 94 THR A CA 1
ATOM 721 C C . THR A 1 94 ? -46.131 30.277 4.761 1.00 81.31 94 THR A C 1
ATOM 723 O O . THR A 1 94 ? -47.136 30.923 5.033 1.00 81.31 94 THR A O 1
ATOM 726 N N . LEU A 1 95 ? -45.657 29.315 5.563 1.00 78.75 95 LEU A N 1
ATOM 727 C CA . LEU A 1 95 ? -46.247 28.945 6.856 1.00 78.75 95 LEU A CA 1
ATOM 728 C C . LEU A 1 95 ? -45.564 29.643 8.036 1.00 78.75 95 LEU A C 1
ATOM 730 O O . LEU A 1 95 ? -46.214 29.957 9.029 1.00 78.75 95 LEU A O 1
ATOM 734 N N . TYR A 1 96 ? -44.257 29.887 7.916 1.00 80.88 96 TYR A N 1
ATOM 735 C CA . TYR A 1 96 ? -43.422 30.520 8.934 1.00 80.88 96 TYR A CA 1
ATOM 736 C C . TYR A 1 96 ? -42.707 31.739 8.332 1.00 80.88 96 TYR A C 1
ATOM 738 O O . TYR A 1 96 ? -41.505 31.677 8.043 1.00 80.88 96 TYR A O 1
ATOM 746 N N . PRO A 1 97 ? -43.435 32.844 8.090 1.00 72.88 97 PRO A N 1
ATOM 747 C CA . PRO A 1 97 ? -42.853 34.054 7.527 1.00 72.88 97 PRO A CA 1
ATOM 748 C C . PRO A 1 97 ? -41.766 34.602 8.458 1.00 72.88 97 PRO A C 1
ATOM 750 O O . PRO A 1 97 ? -41.977 34.768 9.660 1.00 72.88 97 PRO A O 1
ATOM 753 N N . GLN A 1 98 ? -40.580 34.884 7.909 1.00 61.69 98 GLN A N 1
ATOM 754 C CA . GLN A 1 98 ? -39.530 35.554 8.675 1.00 61.69 98 GLN A CA 1
ATOM 755 C C . GLN A 1 98 ? -40.004 36.958 9.066 1.00 61.69 98 GLN A C 1
ATOM 757 O O . GLN A 1 98 ? -40.386 37.744 8.199 1.00 61.69 98 GLN A O 1
ATOM 762 N N . GLN A 1 99 ? -39.904 37.311 10.349 1.00 51.44 99 GLN A N 1
ATOM 763 C CA . GLN A 1 99 ? -39.840 38.720 10.735 1.00 51.44 99 GLN A CA 1
ATOM 764 C C . GLN A 1 99 ? -38.646 39.341 9.993 1.00 51.44 99 GLN A C 1
ATOM 766 O O . GLN A 1 99 ? -37.521 38.847 10.077 1.00 51.44 99 GLN A O 1
ATOM 771 N N . GLN A 1 100 ? -38.929 40.344 9.164 1.00 41.38 100 GLN A N 1
ATOM 772 C CA . GLN A 1 100 ? -37.999 40.897 8.185 1.00 41.38 100 GLN A CA 1
ATOM 773 C C . GLN A 1 100 ? -36.676 41.351 8.816 1.00 41.38 100 GLN A C 1
ATOM 775 O O . GLN A 1 100 ? -36.647 42.063 9.819 1.00 41.38 100 GLN A O 1
ATOM 780 N N . ARG A 1 101 ? -35.577 40.992 8.141 1.00 39.81 101 ARG A N 1
ATOM 781 C CA . ARG A 1 101 ? -34.270 41.651 8.237 1.00 39.81 101 ARG A CA 1
ATOM 782 C C . ARG A 1 101 ? -34.439 43.163 8.055 1.00 39.81 101 ARG A C 1
ATOM 784 O O . ARG A 1 101 ? -34.792 43.601 6.962 1.00 39.81 101 ARG A O 1
ATOM 791 N N . GLN A 1 102 ? -34.062 43.960 9.050 1.00 32.91 102 GLN A N 1
ATOM 792 C CA . GLN A 1 102 ? -33.503 45.271 8.744 1.00 32.91 102 GLN A CA 1
ATOM 793 C C . GLN A 1 102 ? -32.093 45.069 8.169 1.00 32.91 102 GLN A C 1
ATOM 795 O O . GLN A 1 102 ? -31.225 44.482 8.807 1.00 32.91 102 GLN A O 1
ATOM 800 N N . GLN A 1 103 ? -31.934 45.571 6.943 1.00 38.00 103 GLN A N 1
ATOM 801 C CA . GLN A 1 103 ? -30.696 45.921 6.238 1.00 38.00 103 GLN A CA 1
ATOM 802 C C . GLN A 1 103 ? -29.817 44.768 5.723 1.00 38.00 103 GLN A C 1
ATOM 804 O O . GLN A 1 103 ? -28.847 44.329 6.332 1.00 38.00 103 GLN A O 1
ATOM 809 N N . GLN A 1 104 ? -30.118 44.366 4.487 1.00 38.28 104 GLN A N 1
ATOM 810 C CA . GLN A 1 104 ? -29.094 43.995 3.511 1.00 38.28 104 GLN A CA 1
ATOM 811 C C . GLN A 1 104 ? -28.376 45.27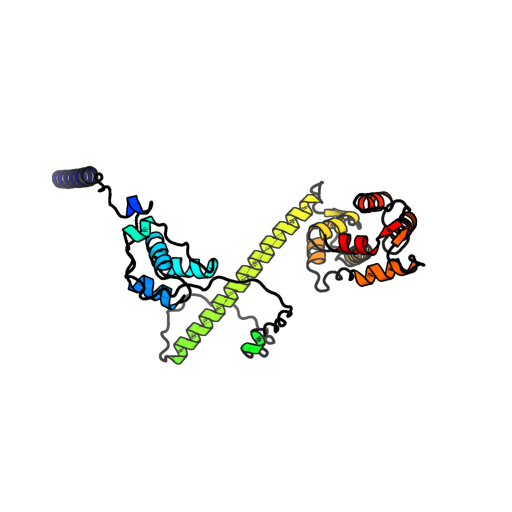9 3.061 1.00 38.28 104 GLN A C 1
ATOM 813 O O . GLN A 1 104 ? -29.029 46.184 2.544 1.00 38.28 104 GLN A O 1
ATOM 818 N N . GLN A 1 105 ? -27.055 45.362 3.233 1.00 32.66 105 GLN A N 1
ATOM 819 C CA . GLN A 1 105 ? -26.229 46.220 2.378 1.00 32.66 105 GLN A CA 1
ATOM 820 C C . GLN A 1 105 ? -25.861 45.422 1.113 1.00 32.66 105 GLN A C 1
ATOM 822 O O . GLN A 1 105 ? -25.576 44.225 1.230 1.00 32.66 105 GLN A O 1
ATOM 827 N N . PRO A 1 106 ? -25.885 46.025 -0.089 1.00 38.97 106 PRO A N 1
ATOM 828 C CA . PRO A 1 106 ? -25.505 45.332 -1.314 1.00 38.97 106 PRO A CA 1
ATOM 829 C C . PRO A 1 106 ? -23.994 45.063 -1.341 1.00 38.97 106 PRO A C 1
ATOM 831 O O . PRO A 1 106 ? -23.192 45.933 -1.010 1.00 38.97 106 PRO A O 1
ATOM 834 N N . LEU A 1 107 ? -23.616 43.857 -1.768 1.00 35.34 107 LEU A N 1
ATOM 835 C CA . LEU A 1 107 ? -22.231 43.483 -2.061 1.00 35.34 107 LEU A CA 1
ATOM 836 C C . LEU A 1 107 ? -21.689 44.318 -3.243 1.00 35.34 107 LEU A C 1
ATOM 838 O O . LEU A 1 107 ? -22.414 44.481 -4.229 1.00 35.34 107 LEU A O 1
ATOM 842 N N . PRO A 1 108 ? -20.432 44.803 -3.208 1.00 36.25 108 PRO A N 1
ATOM 843 C CA . PRO A 1 108 ? -19.802 45.411 -4.372 1.00 36.25 108 PRO A CA 1
ATOM 844 C C . PRO A 1 108 ? -19.358 44.343 -5.382 1.00 36.25 108 PRO A C 1
ATOM 846 O O . PRO A 1 108 ? -18.873 43.271 -5.022 1.00 36.25 108 PRO A O 1
ATOM 849 N N . VAL A 1 109 ? -19.523 44.672 -6.662 1.00 39.25 109 VAL A N 1
ATOM 850 C CA . VAL A 1 109 ? -19.130 43.877 -7.837 1.00 39.25 109 VAL A CA 1
ATOM 851 C C . VAL A 1 109 ? -17.596 43.723 -7.888 1.00 39.25 109 VAL A C 1
ATOM 853 O O . VAL A 1 109 ? -16.907 44.723 -7.674 1.00 39.25 109 VAL A O 1
ATOM 856 N N . PRO A 1 110 ? -17.020 42.543 -8.197 1.00 36.50 110 PRO A N 1
ATOM 857 C CA . PRO A 1 110 ? -15.571 42.398 -8.300 1.00 36.50 110 PRO A CA 1
ATOM 858 C C . PRO A 1 110 ? -15.050 42.892 -9.658 1.00 36.50 110 PRO A C 1
ATOM 860 O O . PRO A 1 110 ? -15.543 42.476 -10.706 1.00 36.50 110 PRO A O 1
ATOM 863 N N . GLN A 1 111 ? -14.016 43.739 -9.636 1.00 34.47 111 GLN A N 1
ATOM 864 C CA . GLN A 1 111 ? -13.132 43.986 -10.784 1.00 34.47 111 GLN A CA 1
ATOM 865 C C . GLN A 1 111 ? -11.907 43.053 -10.719 1.00 34.47 111 GLN A C 1
ATOM 867 O O . GLN A 1 111 ? -11.483 42.694 -9.618 1.00 34.47 111 GLN A O 1
ATOM 872 N N . PRO A 1 112 ? -11.310 42.666 -11.863 1.00 44.59 112 PRO A N 1
ATOM 873 C CA . PRO A 1 112 ? -10.179 41.749 -11.901 1.00 44.59 112 PRO A CA 1
ATOM 874 C C . PRO A 1 112 ? -8.842 42.505 -11.944 1.00 44.59 112 PRO A C 1
ATOM 876 O O . PRO A 1 112 ? -8.653 43.344 -12.818 1.00 44.59 112 PRO A O 1
ATOM 879 N N . ALA A 1 113 ? -7.895 42.164 -11.063 1.00 30.67 113 ALA A N 1
ATOM 880 C CA . ALA A 1 113 ? -6.452 42.199 -11.346 1.00 30.67 113 ALA A CA 1
ATOM 881 C C . ALA A 1 113 ? -5.625 41.627 -10.175 1.00 30.67 113 ALA A C 1
ATOM 883 O O . ALA A 1 113 ? -5.669 42.135 -9.063 1.00 30.67 113 ALA A O 1
ATOM 884 N N . THR A 1 114 ? -4.856 40.579 -10.487 1.00 36.75 114 THR A N 1
ATOM 885 C CA . THR A 1 114 ? -3.458 40.306 -10.085 1.00 36.75 114 THR A CA 1
ATOM 886 C C . THR A 1 114 ? -2.986 40.627 -8.654 1.00 36.75 114 THR A C 1
ATOM 888 O O . THR A 1 114 ? -2.905 41.793 -8.282 1.00 36.75 114 THR A O 1
ATOM 891 N N . ARG A 1 115 ? -2.429 39.624 -7.949 1.00 34.00 115 ARG A N 1
ATOM 892 C CA . ARG A 1 115 ? -0.973 39.470 -7.685 1.00 34.00 115 ARG A CA 1
ATOM 893 C C . ARG A 1 115 ? -0.705 38.513 -6.505 1.00 34.00 115 ARG A C 1
ATOM 895 O O . ARG A 1 115 ? -1.273 38.649 -5.434 1.00 34.00 115 ARG A O 1
ATOM 902 N N . ASN A 1 116 ? 0.187 37.565 -6.780 1.00 45.97 116 ASN A N 1
ATOM 903 C CA . ASN A 1 116 ? 0.982 36.682 -5.919 1.00 45.97 116 ASN A CA 1
ATOM 904 C C . ASN A 1 116 ? 1.099 37.031 -4.421 1.00 45.97 116 ASN A C 1
ATOM 906 O O . ASN A 1 116 ? 1.703 38.047 -4.096 1.00 45.97 116 ASN A O 1
ATOM 910 N N . GLU A 1 117 ? 0.715 36.085 -3.553 1.00 37.53 117 GLU A N 1
ATOM 911 C CA . GLU A 1 117 ? 1.376 35.787 -2.267 1.00 37.53 117 GLU A CA 1
ATOM 912 C C . GLU A 1 117 ? 1.030 34.347 -1.802 1.00 37.53 117 GLU A C 1
ATOM 914 O O . GLU A 1 117 ? -0.101 33.898 -2.010 1.00 37.53 117 GLU A O 1
ATOM 919 N N . PRO A 1 118 ? 1.983 33.581 -1.230 1.00 43.88 118 PRO A N 1
ATOM 920 C CA . PRO A 1 118 ? 1.764 32.193 -0.815 1.00 43.88 118 PRO A CA 1
ATOM 921 C C . PRO A 1 118 ? 1.017 32.083 0.533 1.00 43.88 118 PRO A C 1
ATOM 923 O O . PRO A 1 118 ? 1.121 32.976 1.375 1.00 43.88 118 PRO A O 1
ATOM 926 N N . PRO A 1 119 ? 0.290 30.975 0.789 1.00 42.50 119 PRO A N 1
ATOM 927 C CA . PRO A 1 119 ? -0.453 30.785 2.035 1.00 42.50 119 PRO A CA 1
ATOM 928 C C . PRO A 1 119 ? 0.487 30.554 3.237 1.00 42.50 119 PRO A C 1
ATOM 930 O O . PRO A 1 119 ? 1.472 29.819 3.109 1.00 42.50 119 PRO A O 1
ATOM 933 N N . PRO A 1 120 ? 0.190 31.107 4.431 1.00 38.81 120 PRO A N 1
ATOM 934 C CA . PRO A 1 120 ? 0.986 30.851 5.625 1.00 38.81 120 PRO A CA 1
ATOM 935 C C . PRO A 1 120 ? 0.811 29.406 6.120 1.00 38.81 120 PRO A C 1
ATOM 937 O O . PRO A 1 120 ? -0.286 28.846 6.146 1.00 38.81 120 PRO A O 1
ATOM 940 N N . ALA A 1 121 ? 1.935 28.816 6.524 1.00 42.41 121 ALA A N 1
ATOM 941 C CA . ALA A 1 121 ? 2.085 27.430 6.945 1.00 42.41 121 ALA A CA 1
ATOM 942 C C . ALA A 1 121 ? 1.198 27.037 8.145 1.00 42.41 121 ALA A C 1
ATOM 944 O O . ALA A 1 121 ? 1.046 27.777 9.121 1.00 42.41 121 ALA A O 1
ATOM 945 N N . LYS A 1 122 ? 0.665 25.810 8.086 1.00 44.72 122 LYS A N 1
ATOM 946 C CA . LYS A 1 122 ? -0.102 25.150 9.151 1.00 44.72 122 LYS A CA 1
ATOM 947 C C . LYS A 1 122 ? 0.774 24.985 10.401 1.00 44.72 122 LYS A C 1
ATOM 949 O O . LYS A 1 122 ? 1.718 24.199 10.394 1.00 44.72 122 LYS A O 1
ATOM 954 N N . LYS A 1 123 ? 0.452 25.694 11.487 1.00 44.53 123 LYS A N 1
ATOM 955 C CA . LYS A 1 123 ? 1.023 25.412 12.814 1.00 44.53 123 LYS A CA 1
ATOM 956 C C . LYS A 1 123 ? 0.469 24.078 13.319 1.00 44.53 123 LYS A C 1
ATOM 958 O O . LYS A 1 123 ? -0.742 23.871 13.314 1.00 44.53 123 LYS A O 1
ATOM 963 N N . GLY A 1 124 ? 1.378 23.182 13.705 1.00 47.00 124 GLY A N 1
ATOM 964 C CA . GLY A 1 124 ? 1.083 21.831 14.172 1.00 47.00 124 GLY A CA 1
ATOM 965 C C . GLY A 1 124 ? 0.093 21.814 15.334 1.00 47.00 124 GLY A C 1
ATOM 966 O O . GLY A 1 124 ? 0.168 22.624 16.256 1.00 47.00 124 GLY A O 1
ATOM 967 N N . THR A 1 125 ? -0.849 20.881 15.266 1.00 51.06 125 THR A N 1
ATOM 968 C CA . THR A 1 125 ? -1.812 20.584 16.323 1.00 51.06 125 THR A CA 1
ATOM 969 C C . THR A 1 125 ? -1.071 20.154 17.585 1.00 51.06 125 THR A C 1
ATOM 971 O O . THR A 1 125 ? -0.458 19.087 17.611 1.00 51.06 125 THR A O 1
ATOM 974 N N . GLU A 1 126 ? -1.124 20.967 18.638 1.00 61.56 126 GLU A N 1
ATOM 975 C CA . GLU A 1 126 ? -0.661 20.550 19.959 1.00 61.56 126 GLU A CA 1
ATOM 976 C C . GLU A 1 126 ? -1.436 19.307 20.405 1.00 61.56 126 GLU A C 1
ATOM 978 O O . GLU A 1 126 ? -2.669 19.297 20.454 1.00 61.56 126 GLU A O 1
ATOM 983 N N . SER A 1 127 ? -0.708 18.242 20.737 1.00 69.31 127 SER A N 1
ATOM 984 C CA . SER A 1 127 ? -1.290 17.032 21.307 1.00 69.31 127 SER A CA 1
ATOM 985 C C . SER A 1 127 ? -2.020 17.372 22.606 1.00 69.31 127 SER A C 1
ATOM 987 O O . SER A 1 127 ? -1.435 17.974 23.510 1.00 69.31 127 SER A O 1
ATOM 989 N N . LEU A 1 128 ? -3.272 16.930 22.728 1.00 68.19 128 LEU A N 1
ATOM 990 C CA . LEU A 1 128 ? -4.138 17.180 23.887 1.00 68.19 128 LEU A CA 1
ATOM 991 C C . LEU A 1 128 ? -3.503 16.751 25.223 1.00 68.19 128 LEU A C 1
ATOM 993 O O . LEU A 1 128 ? -3.799 17.333 26.257 1.00 68.19 128 LEU A O 1
ATOM 997 N N . ILE A 1 129 ? -2.574 15.794 25.189 1.00 61.78 129 ILE A N 1
ATOM 998 C CA . ILE A 1 129 ? -1.793 15.329 26.344 1.00 61.78 129 ILE A CA 1
ATOM 999 C C . ILE A 1 129 ? -0.975 16.471 26.971 1.00 61.78 129 ILE A C 1
ATOM 1001 O O . ILE A 1 129 ? -1.034 16.650 28.184 1.00 61.78 129 ILE A O 1
ATOM 1005 N N . LYS A 1 130 ? -0.319 17.300 26.144 1.00 69.06 130 LYS A N 1
ATOM 1006 C CA . LYS A 1 130 ? 0.385 18.517 26.587 1.00 69.06 130 LYS A CA 1
ATOM 1007 C C . LYS A 1 130 ? -0.580 19.598 27.051 1.00 69.06 130 LYS A C 1
ATOM 1009 O O . LYS A 1 130 ? -0.321 20.286 28.029 1.00 69.06 130 LYS A O 1
ATOM 1014 N N . ARG A 1 131 ? -1.708 19.741 26.351 1.00 65.56 131 ARG A N 1
ATOM 1015 C CA . ARG A 1 131 ? -2.711 20.778 26.638 1.00 65.56 131 ARG A CA 1
ATOM 1016 C C . ARG A 1 131 ? -3.391 20.585 27.998 1.00 65.56 131 ARG A C 1
ATOM 1018 O O . ARG A 1 131 ? -3.892 21.546 28.567 1.00 65.56 131 ARG A O 1
ATOM 1025 N N . PHE A 1 132 ? -3.401 19.350 28.497 1.00 72.69 132 PHE A N 1
ATOM 1026 C CA . PHE A 1 132 ? -3.998 18.970 29.776 1.00 72.69 132 PHE A CA 1
ATOM 1027 C C . PHE A 1 132 ? -2.985 18.436 30.803 1.00 72.69 132 PHE A C 1
ATOM 1029 O O . PHE A 1 132 ? -3.407 17.954 31.850 1.00 72.69 132 PHE A O 1
ATOM 1036 N N . HIS A 1 133 ? -1.676 18.521 30.538 1.00 61.28 133 HIS A N 1
ATOM 1037 C CA . HIS A 1 133 ? -0.609 18.093 31.457 1.00 61.28 133 HIS A CA 1
ATOM 1038 C C . HIS A 1 133 ? -0.760 16.650 31.979 1.00 61.28 133 HIS A C 1
ATOM 1040 O O . HIS A 1 133 ? -0.561 16.365 33.159 1.00 61.28 133 HIS A O 1
ATOM 1046 N N . LEU A 1 134 ? -1.143 15.720 31.097 1.00 65.62 134 LEU A N 1
ATOM 1047 C CA . LEU A 1 134 ? -1.473 14.329 31.455 1.00 65.62 134 LEU A CA 1
ATOM 1048 C C . LEU A 1 134 ? -0.279 13.362 31.364 1.00 65.62 134 LEU A C 1
ATOM 1050 O O . LEU A 1 134 ? -0.454 12.150 31.488 1.00 65.62 134 LEU A O 1
ATOM 1054 N N . GLU A 1 135 ? 0.934 13.882 31.171 1.00 70.12 135 GLU A N 1
ATOM 1055 C CA . GLU A 1 135 ? 2.158 13.092 30.963 1.00 70.12 135 GLU A CA 1
ATOM 1056 C C . GLU A 1 135 ? 2.463 12.097 32.104 1.00 70.12 135 GLU A C 1
ATOM 1058 O O . GLU A 1 135 ? 3.074 11.055 31.871 1.00 70.12 135 GLU A O 1
ATOM 1063 N N . SER A 1 136 ? 2.031 12.387 33.334 1.00 57.50 136 SER A N 1
ATOM 1064 C CA . SER A 1 136 ? 2.315 11.565 34.519 1.00 57.50 136 SER A CA 1
ATOM 1065 C C . SER A 1 136 ? 1.423 10.327 34.656 1.00 57.50 136 SER A C 1
ATOM 1067 O O . SER A 1 136 ? 1.812 9.375 35.325 1.00 57.50 136 SER A O 1
ATOM 1069 N N . ARG A 1 137 ? 0.256 10.295 33.999 1.00 59.00 137 ARG A N 1
ATOM 1070 C CA . ARG A 1 137 ? -0.757 9.236 34.177 1.00 59.00 137 ARG A CA 1
ATOM 1071 C C . ARG A 1 137 ? -0.632 8.065 33.203 1.00 59.00 137 ARG A C 1
ATOM 1073 O O . ARG A 1 137 ? -1.338 7.076 33.338 1.00 59.00 137 ARG A O 1
ATOM 1080 N N . VAL A 1 138 ? 0.259 8.186 32.222 1.00 57.50 138 VAL A N 1
ATOM 1081 C CA . VAL A 1 138 ? 0.511 7.160 31.197 1.00 57.50 138 VAL A CA 1
ATOM 1082 C C . VAL A 1 138 ? 1.454 6.058 31.713 1.00 57.50 138 VAL A C 1
ATOM 1084 O O . VAL A 1 138 ? 1.598 5.032 31.064 1.00 57.50 138 VAL A O 1
ATOM 1087 N N . LYS A 1 139 ? 2.092 6.243 32.879 1.00 51.12 139 LYS A N 1
ATOM 1088 C CA . LYS A 1 139 ? 3.113 5.319 33.406 1.00 51.12 139 LYS A CA 1
ATOM 1089 C C . LYS A 1 139 ? 2.639 4.332 34.476 1.00 51.12 139 LYS A C 1
ATOM 1091 O O . LYS A 1 139 ? 3.417 3.455 34.831 1.00 51.12 139 LYS A O 1
ATOM 1096 N N . GLU A 1 140 ? 1.417 4.443 34.988 1.00 42.41 140 GLU A N 1
ATOM 1097 C CA . GLU A 1 140 ? 0.931 3.540 36.040 1.00 42.41 140 GLU A CA 1
ATOM 1098 C C . GLU A 1 140 ? -0.081 2.535 35.481 1.00 42.41 140 GLU A C 1
ATOM 1100 O O . GLU A 1 140 ? -1.281 2.794 35.416 1.00 42.41 140 GLU A O 1
ATOM 1105 N N . ASP A 1 141 ? 0.430 1.368 35.087 1.00 44.56 141 ASP A N 1
ATOM 1106 C CA . ASP A 1 141 ? -0.353 0.150 34.884 1.00 44.56 141 ASP A CA 1
ATOM 1107 C C . ASP A 1 141 ? -0.639 -0.497 36.246 1.00 44.56 141 ASP A C 1
ATOM 1109 O O . ASP A 1 141 ? 0.244 -1.088 36.867 1.00 44.56 141 ASP A O 1
ATOM 1113 N N . THR A 1 142 ? -1.888 -0.435 36.709 1.00 32.69 142 THR A N 1
ATOM 1114 C CA . THR A 1 142 ? -2.419 -1.423 37.663 1.00 32.69 142 THR A CA 1
ATOM 1115 C C . THR A 1 142 ? -3.825 -1.858 37.236 1.00 32.69 142 THR A C 1
ATOM 1117 O O . THR A 1 142 ? -4.678 -1.003 36.986 1.00 32.69 142 THR A O 1
ATOM 1120 N N . PRO A 1 143 ? -4.101 -3.172 37.120 1.00 44.00 143 PRO A N 1
ATOM 1121 C CA . PRO A 1 143 ? -5.427 -3.670 36.784 1.00 44.00 143 PRO A CA 1
ATOM 1122 C C . PRO A 1 143 ? -6.298 -3.756 38.041 1.00 44.00 143 PRO A C 1
ATOM 1124 O O . PRO A 1 143 ? -5.946 -4.448 38.994 1.00 44.00 143 PRO A O 1
ATOM 1127 N N . THR A 1 144 ? -7.459 -3.103 38.028 1.00 37.81 144 THR A N 1
ATOM 1128 C CA . THR A 1 144 ? -8.520 -3.307 39.023 1.00 37.81 144 THR A CA 1
ATOM 1129 C C . THR A 1 144 ? -9.695 -4.071 38.412 1.00 37.81 144 THR A C 1
ATOM 1131 O O . THR A 1 144 ? -10.210 -3.726 37.347 1.00 37.81 144 THR A O 1
ATOM 1134 N N . GLU A 1 145 ? -10.063 -5.159 39.094 1.00 37.56 145 GLU A N 1
ATOM 1135 C CA . GLU A 1 145 ? -11.188 -6.057 38.818 1.00 37.56 145 GLU A CA 1
ATOM 1136 C C . GLU A 1 145 ? -12.560 -5.350 38.834 1.00 37.56 145 GLU A C 1
ATOM 1138 O O . GLU A 1 145 ? -12.703 -4.263 39.400 1.00 37.56 145 GLU A O 1
ATOM 1143 N N . PRO A 1 146 ? -13.596 -5.955 38.218 1.00 43.66 146 PRO A N 1
ATOM 1144 C CA . PRO A 1 146 ? -14.893 -5.318 38.044 1.00 43.66 146 PRO A CA 1
ATOM 1145 C C . PRO A 1 146 ? -15.752 -5.448 39.310 1.00 43.66 146 PRO A C 1
ATOM 1147 O O . PRO A 1 146 ? -16.332 -6.501 39.572 1.00 43.66 146 PRO A O 1
ATOM 1150 N N . GLU A 1 147 ? -15.908 -4.366 40.075 1.00 39.59 147 GLU A N 1
ATOM 1151 C CA . GLU A 1 147 ? -16.930 -4.321 41.125 1.00 39.59 147 GLU A CA 1
ATOM 1152 C C . GLU A 1 147 ? -18.341 -4.086 40.553 1.00 39.59 147 GLU A C 1
ATOM 1154 O O . GLU A 1 147 ? -18.627 -3.121 39.843 1.00 39.59 147 GLU A O 1
ATOM 1159 N N . ASN A 1 148 ? -19.214 -5.031 40.906 1.00 38.50 148 ASN A N 1
ATOM 1160 C CA . ASN A 1 148 ? -20.677 -5.012 40.954 1.00 38.50 148 ASN A CA 1
ATOM 1161 C C . ASN A 1 148 ? -21.382 -3.661 40.688 1.00 38.50 148 ASN A C 1
ATOM 1163 O O . ASN A 1 148 ? -21.482 -2.788 41.552 1.00 38.50 148 ASN A O 1
ATOM 1167 N N . ALA A 1 149 ? -22.041 -3.564 39.530 1.00 38.84 149 ALA A N 1
ATOM 1168 C CA . ALA A 1 149 ? -22.954 -2.479 39.164 1.00 38.84 149 ALA A CA 1
ATOM 1169 C C . ALA A 1 149 ? -24.333 -2.613 39.855 1.00 38.84 149 ALA A C 1
ATOM 1171 O O . ALA A 1 149 ? -25.354 -2.808 39.196 1.00 38.84 149 ALA A O 1
ATOM 1172 N N . GLY A 1 150 ? -24.364 -2.526 41.190 1.00 43.66 150 GLY A N 1
ATOM 1173 C CA . GLY A 1 150 ? -25.585 -2.696 41.996 1.00 43.66 150 GLY A CA 1
ATOM 1174 C C . GLY A 1 150 ? -25.753 -1.742 43.186 1.00 43.66 150 GLY A C 1
ATOM 1175 O O . GLY A 1 150 ? -26.587 -1.999 44.052 1.00 43.66 150 GLY A O 1
ATOM 1176 N N . GLY A 1 151 ? -24.977 -0.657 43.275 1.00 35.66 151 GLY A N 1
ATOM 1177 C CA . GLY A 1 151 ? -25.014 0.275 44.410 1.00 35.66 151 GLY A CA 1
ATOM 1178 C C . GLY A 1 151 ? -26.050 1.397 44.264 1.00 35.66 151 GLY A C 1
ATOM 1179 O O . GLY A 1 151 ? -26.035 2.138 43.282 1.00 35.66 151 GLY A O 1
ATOM 1180 N N . LYS A 1 152 ? -26.934 1.547 45.263 1.00 40.09 152 LYS A N 1
ATOM 1181 C CA . LYS A 1 152 ? -27.841 2.698 45.449 1.00 40.09 152 LYS A CA 1
ATOM 1182 C C . LYS A 1 152 ? -27.077 4.015 45.273 1.00 40.09 152 LYS A C 1
ATOM 1184 O O . LYS A 1 152 ? -26.047 4.202 45.909 1.00 40.09 152 LYS A O 1
ATOM 1189 N N . ALA A 1 153 ? -27.615 4.933 44.468 1.00 43.00 153 ALA A N 1
ATOM 1190 C CA . ALA A 1 153 ? -27.052 6.266 44.270 1.00 43.00 153 ALA A CA 1
ATOM 1191 C C . ALA A 1 153 ? -26.963 7.026 45.607 1.00 43.00 153 ALA A C 1
ATOM 1193 O O . ALA A 1 153 ? -27.949 7.574 46.101 1.00 43.00 153 ALA A O 1
ATOM 1194 N N . THR A 1 154 ? -25.777 7.032 46.206 1.00 48.25 154 THR A N 1
ATOM 1195 C CA . THR A 1 154 ? -25.410 7.902 47.320 1.00 48.25 154 THR A CA 1
ATOM 1196 C C . THR A 1 154 ? -25.221 9.310 46.773 1.00 48.25 154 THR A C 1
ATOM 1198 O O . THR A 1 154 ? -24.282 9.577 46.027 1.00 48.25 154 THR A O 1
ATOM 1201 N N . TRP A 1 155 ? -26.147 10.209 47.100 1.00 47.38 155 TRP A N 1
ATOM 1202 C CA . TRP A 1 155 ? -26.049 11.616 46.729 1.00 47.38 155 TRP A CA 1
ATOM 1203 C C . TRP A 1 155 ? -24.896 12.265 47.498 1.00 47.38 155 TRP A C 1
ATOM 1205 O O . TRP A 1 155 ? -24.939 12.361 48.722 1.00 47.38 155 TRP A O 1
ATOM 1215 N N . GLU A 1 156 ? -23.863 12.713 46.790 1.00 55.47 156 GLU A N 1
ATOM 1216 C CA . GLU A 1 156 ? -22.737 13.425 47.396 1.00 55.47 156 GLU A CA 1
ATOM 1217 C C . GLU A 1 156 ? -23.200 14.781 47.955 1.00 55.47 156 GLU A C 1
ATOM 1219 O O . GLU A 1 156 ? -24.022 15.476 47.344 1.00 55.47 156 GLU A O 1
ATOM 1224 N N . ALA A 1 157 ? -22.710 15.146 49.142 1.00 64.44 157 ALA A N 1
ATOM 1225 C CA . ALA A 1 157 ? -23.225 16.274 49.923 1.00 64.44 157 ALA A CA 1
ATOM 1226 C C . ALA A 1 157 ? -22.745 17.655 49.431 1.00 64.44 157 ALA A C 1
ATOM 1228 O O . ALA A 1 157 ? -23.417 18.653 49.682 1.00 64.44 157 ALA A O 1
ATOM 1229 N N . THR A 1 158 ? -21.626 17.725 48.706 1.00 70.31 158 THR A N 1
ATOM 1230 C CA . THR A 1 158 ? -21.005 18.975 48.237 1.00 70.31 158 THR A CA 1
ATOM 1231 C C . THR A 1 158 ? -21.024 19.089 46.711 1.00 70.31 158 THR A C 1
ATOM 1233 O O . THR A 1 158 ? -20.978 18.094 45.988 1.00 70.31 158 THR A O 1
ATOM 1236 N N . THR A 1 159 ? -21.107 20.321 46.204 1.00 72.44 159 THR A N 1
ATOM 1237 C CA . THR A 1 159 ? -21.108 20.637 44.763 1.00 72.44 159 THR A CA 1
ATOM 1238 C C . THR A 1 159 ? -19.842 20.145 44.063 1.00 72.44 159 THR A C 1
ATOM 1240 O O . THR A 1 159 ? -19.936 19.528 43.007 1.00 72.44 159 THR A O 1
ATOM 1243 N N . GLU A 1 160 ? -18.678 20.320 44.691 1.00 78.62 160 GLU A N 1
ATOM 1244 C CA . GLU A 1 160 ? -17.389 19.855 44.159 1.00 78.62 160 GLU A CA 1
ATOM 1245 C C . GLU A 1 160 ? -17.293 18.327 44.041 1.00 78.62 160 GLU A C 1
ATOM 1247 O O . GLU A 1 160 ? -16.691 17.817 43.097 1.00 78.62 160 GLU A O 1
ATOM 1252 N N . ALA A 1 161 ? -17.895 17.576 44.971 1.00 74.12 161 ALA A N 1
ATOM 1253 C CA . ALA A 1 161 ? -17.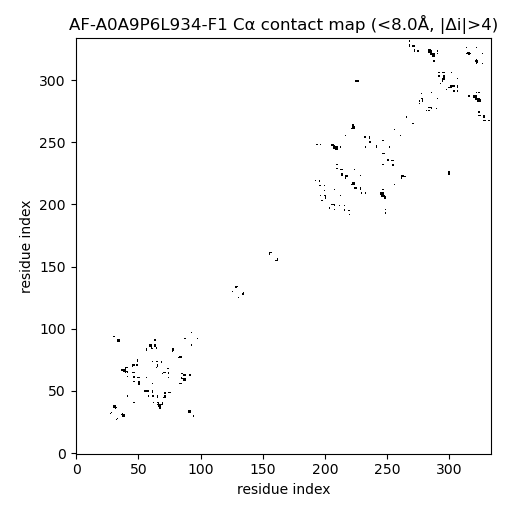912 16.116 44.897 1.00 74.12 161 ALA A CA 1
ATOM 1254 C C . ALA A 1 161 ? -18.754 15.638 43.702 1.00 74.12 161 ALA A C 1
ATOM 1256 O O . ALA A 1 161 ? -18.279 14.821 42.915 1.00 74.12 161 ALA A O 1
ATOM 1257 N N . ARG A 1 162 ? -19.923 16.260 43.477 1.00 74.94 162 ARG A N 1
ATOM 1258 C CA . ARG A 1 162 ? -20.796 15.974 42.321 1.00 74.94 162 ARG A CA 1
ATOM 1259 C C . ARG A 1 162 ? -20.124 16.279 40.988 1.00 74.94 162 ARG A C 1
ATOM 1261 O O . ARG A 1 162 ? -20.308 15.549 40.019 1.00 74.94 162 ARG A O 1
ATOM 1268 N N . GLU A 1 163 ? -19.347 17.355 40.914 1.00 78.31 163 GLU A N 1
ATOM 1269 C CA . GLU A 1 163 ? -18.584 17.675 39.707 1.00 78.31 163 GLU A CA 1
ATOM 1270 C C . GLU A 1 163 ? -17.472 16.657 39.449 1.00 78.31 163 GLU A C 1
ATOM 1272 O O . GLU A 1 163 ? -17.303 16.225 38.307 1.00 78.31 163 GLU A O 1
ATOM 1277 N N . LYS A 1 164 ? -16.763 16.207 40.493 1.00 82.00 164 LYS A N 1
ATOM 1278 C CA . LYS A 1 164 ? -15.758 15.142 40.372 1.00 82.00 164 LYS A CA 1
ATOM 1279 C C . LYS A 1 164 ? -16.374 13.811 39.949 1.00 82.00 164 LYS A C 1
ATOM 1281 O O . LYS A 1 164 ? -15.853 13.196 39.022 1.00 82.00 164 LYS A O 1
ATOM 1286 N N . SER A 1 165 ? -17.498 13.396 40.535 1.00 80.69 165 SER A N 1
ATOM 1287 C CA . SER A 1 165 ? -18.161 12.143 40.148 1.00 80.69 165 SER A CA 1
ATOM 1288 C C . SER A 1 165 ? -18.720 12.198 38.723 1.00 80.69 165 SER A C 1
ATOM 1290 O O . SER A 1 165 ? -18.629 11.218 37.981 1.00 80.69 165 SER A O 1
ATOM 1292 N N . LEU A 1 166 ? -19.212 13.357 38.270 1.00 81.38 166 LEU A N 1
ATOM 1293 C CA . LEU A 1 166 ? -19.587 13.569 36.868 1.00 81.38 166 LEU A CA 1
ATOM 1294 C C . LEU A 1 166 ? -18.375 13.535 35.929 1.00 81.38 166 LEU A C 1
ATOM 1296 O O . LEU A 1 166 ? -18.460 12.932 34.856 1.00 81.38 166 LEU A O 1
ATOM 1300 N N . GLN A 1 167 ? -17.254 14.155 36.307 1.00 83.31 167 GLN A N 1
ATOM 1301 C CA . GLN A 1 167 ? -16.013 14.115 35.528 1.00 83.31 167 GLN A CA 1
ATOM 1302 C C . GLN A 1 167 ? -15.463 12.692 35.417 1.00 83.31 167 GLN A C 1
ATOM 1304 O O . GLN A 1 167 ? -15.106 12.265 34.320 1.00 83.31 167 GLN A O 1
ATOM 1309 N N . GLU A 1 168 ? -15.451 11.940 36.513 1.00 87.88 168 GLU A N 1
ATOM 1310 C CA . GLU A 1 168 ? -14.990 10.555 36.547 1.00 87.88 168 GLU A CA 1
ATOM 1311 C C . GLU A 1 168 ? -15.897 9.645 35.717 1.00 87.88 168 GLU A C 1
ATOM 1313 O O . GLU A 1 168 ? -15.420 8.893 34.866 1.00 87.88 168 GLU A O 1
ATOM 1318 N N . ARG A 1 169 ? -17.219 9.796 35.843 1.00 84.12 169 ARG A N 1
ATOM 1319 C CA . ARG A 1 169 ? -18.187 9.047 35.035 1.00 84.12 169 ARG A CA 1
ATOM 1320 C C . ARG A 1 169 ? -18.088 9.385 33.546 1.00 84.12 169 ARG A C 1
ATOM 1322 O O . ARG A 1 169 ? -18.214 8.498 32.701 1.00 84.12 169 ARG A O 1
ATOM 1329 N N . LYS A 1 170 ? -17.818 10.649 33.202 1.00 84.38 170 LYS A N 1
ATOM 1330 C CA . LYS A 1 170 ? -17.551 11.079 31.822 1.00 84.38 170 LYS A CA 1
ATOM 1331 C C . LYS A 1 170 ? -16.238 10.490 31.302 1.00 84.38 170 LYS A C 1
ATOM 1333 O O . LYS A 1 170 ? -16.210 10.000 30.176 1.00 84.38 170 LYS A O 1
ATOM 1338 N N . ALA A 1 171 ? -15.177 10.489 32.108 1.00 88.56 171 ALA A N 1
ATOM 1339 C CA . ALA A 1 171 ? -13.894 9.890 31.749 1.00 88.56 171 ALA A CA 1
ATOM 1340 C C . ALA A 1 171 ? -14.024 8.376 31.514 1.00 88.56 171 ALA A C 1
ATOM 1342 O O . ALA A 1 171 ? -13.565 7.876 30.488 1.00 88.56 171 ALA A O 1
ATOM 1343 N N . GLN A 1 172 ? -14.734 7.664 32.393 1.00 90.38 172 GLN A N 1
ATOM 1344 C CA . GLN A 1 172 ? -15.041 6.242 32.221 1.00 90.38 172 GLN A CA 1
ATOM 1345 C C . GLN A 1 172 ? -15.853 5.983 30.948 1.00 90.38 172 GLN A C 1
ATOM 1347 O O . GLN A 1 172 ? -15.545 5.059 30.198 1.00 90.38 172 GLN A O 1
ATOM 1352 N N . MET A 1 173 ? -16.853 6.821 30.657 1.00 85.00 173 MET A N 1
ATOM 1353 C CA . MET A 1 173 ? -17.653 6.698 29.437 1.00 85.00 173 MET A CA 1
ATOM 1354 C C . MET A 1 173 ? -16.806 6.903 28.172 1.00 85.00 173 MET A C 1
ATOM 1356 O O . MET A 1 173 ? -16.946 6.138 27.219 1.00 85.00 173 MET A O 1
ATOM 1360 N N . ILE A 1 174 ? -15.899 7.885 28.165 1.00 89.56 174 ILE A N 1
ATOM 1361 C CA . ILE A 1 174 ? -14.986 8.144 27.040 1.00 89.56 174 ILE A CA 1
ATOM 1362 C C . ILE A 1 174 ? -14.022 6.969 26.839 1.00 89.56 174 ILE A C 1
ATOM 1364 O O . ILE A 1 174 ? -13.844 6.507 25.711 1.00 89.56 174 ILE A O 1
ATOM 1368 N N . LEU A 1 175 ? -13.431 6.448 27.917 1.00 86.31 175 LEU A N 1
ATOM 1369 C CA . LEU A 1 175 ? -12.538 5.289 27.850 1.00 86.31 175 LEU A CA 1
ATOM 1370 C C . LEU A 1 175 ? -13.269 4.038 27.350 1.00 86.31 175 LEU A C 1
ATOM 1372 O O . LEU A 1 175 ? -12.757 3.333 26.481 1.00 86.31 175 LEU A O 1
ATOM 1376 N N . ALA A 1 176 ? -14.487 3.791 27.835 1.00 88.81 176 ALA A N 1
ATOM 1377 C CA . ALA A 1 176 ? -15.316 2.682 27.376 1.00 88.81 176 ALA A CA 1
ATOM 1378 C C . ALA A 1 176 ? -15.702 2.828 25.895 1.00 88.81 176 ALA A C 1
ATOM 1380 O O . ALA A 1 176 ? -15.659 1.849 25.150 1.00 88.81 176 ALA A O 1
ATOM 1381 N N . ALA A 1 177 ? -16.029 4.043 25.444 1.00 87.88 177 ALA A N 1
ATOM 1382 C CA . ALA A 1 177 ? -16.311 4.322 24.039 1.00 87.88 177 ALA A CA 1
ATOM 1383 C C . ALA A 1 177 ? -15.076 4.084 23.156 1.00 87.88 177 ALA A C 1
ATOM 1385 O O . ALA A 1 177 ? -15.186 3.441 22.113 1.00 87.88 177 ALA A O 1
ATOM 1386 N N . ARG A 1 178 ? -13.886 4.524 23.593 1.00 88.19 178 ARG A N 1
ATOM 1387 C CA . ARG A 1 178 ? -12.633 4.290 22.862 1.00 88.19 178 ARG A CA 1
ATOM 1388 C C . ARG A 1 178 ? -12.281 2.806 22.781 1.00 88.19 178 ARG A C 1
ATOM 1390 O O . ARG A 1 178 ? -11.898 2.356 21.706 1.00 88.19 178 ARG A O 1
ATOM 1397 N N . ARG A 1 179 ? -12.438 2.049 23.874 1.00 85.56 179 ARG A N 1
ATOM 1398 C CA . ARG A 1 179 ? -12.223 0.590 23.879 1.00 85.56 179 ARG A CA 1
ATOM 1399 C C . ARG A 1 179 ? -13.160 -0.115 22.905 1.00 85.56 179 ARG A C 1
ATOM 1401 O O . ARG A 1 179 ? -12.687 -0.852 22.053 1.00 85.56 179 ARG A O 1
ATOM 1408 N N . ARG A 1 180 ? -14.462 0.188 22.955 1.00 84.38 180 ARG A N 1
ATOM 1409 C CA . ARG A 1 180 ? -15.447 -0.388 22.023 1.00 84.38 180 ARG A CA 1
ATOM 1410 C C . ARG A 1 180 ? -15.141 -0.059 20.565 1.00 84.38 180 ARG A C 1
ATOM 1412 O O . ARG A 1 180 ? -15.307 -0.918 19.710 1.00 84.38 180 ARG A O 1
ATOM 1419 N N . TRP A 1 181 ? -14.692 1.163 20.284 1.00 81.25 181 TRP A N 1
ATOM 1420 C CA . TRP A 1 181 ? -14.305 1.566 18.933 1.00 81.25 181 TRP A CA 1
ATOM 1421 C C . TRP A 1 181 ? -13.078 0.794 18.432 1.00 81.25 181 TRP A C 1
ATOM 1423 O O . TRP A 1 181 ? -13.099 0.286 17.317 1.00 81.25 181 TRP A O 1
ATOM 1433 N N . LEU A 1 182 ? -12.045 0.642 19.268 1.00 80.62 182 LEU A N 1
ATOM 1434 C CA . LEU A 1 182 ? -10.861 -0.158 18.934 1.00 80.62 182 LEU A CA 1
ATOM 1435 C C . LEU A 1 182 ? -11.204 -1.640 18.742 1.00 80.62 182 LEU A C 1
ATOM 1437 O O . LEU A 1 182 ? -10.740 -2.247 17.788 1.00 80.62 182 LEU A O 1
ATOM 1441 N N . GLU A 1 183 ? -12.050 -2.214 19.600 1.00 79.75 183 GLU A N 1
ATOM 1442 C CA . GLU A 1 183 ? -12.521 -3.596 19.452 1.00 79.75 183 GLU A CA 1
ATOM 1443 C C . GLU A 1 183 ? -13.329 -3.797 18.166 1.00 79.75 183 GLU A C 1
ATOM 1445 O O . GLU A 1 183 ? -13.222 -4.844 17.530 1.00 79.75 183 GLU A O 1
ATOM 1450 N N . GLN A 1 184 ? -14.153 -2.819 17.776 1.00 78.19 184 GLN A N 1
ATOM 1451 C CA . GLN A 1 184 ? -14.891 -2.866 16.514 1.00 78.19 184 GLN A CA 1
ATOM 1452 C C . GLN A 1 184 ? -13.964 -2.756 15.306 1.00 78.19 184 GLN A C 1
ATOM 1454 O O . GLN A 1 184 ? -14.121 -3.547 14.382 1.00 78.19 184 GLN A O 1
ATOM 1459 N N . GLN A 1 185 ? -12.994 -1.837 15.329 1.00 77.12 185 GLN A N 1
ATOM 1460 C CA . GLN A 1 185 ? -11.964 -1.744 14.291 1.00 77.12 185 GLN A CA 1
ATOM 1461 C C . GLN A 1 185 ? -11.193 -3.054 14.175 1.00 77.12 185 G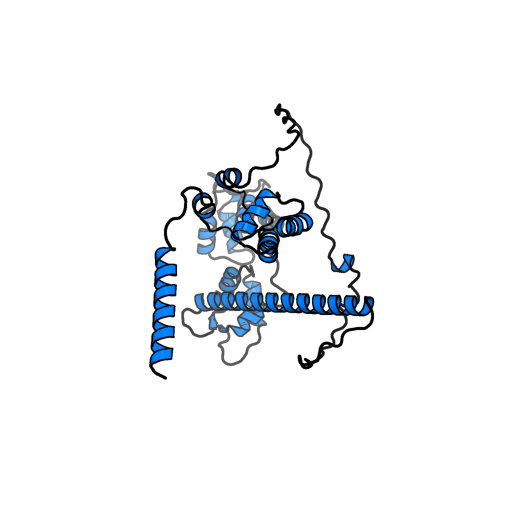LN A C 1
ATOM 1463 O O . GLN A 1 185 ? -11.204 -3.666 13.121 1.00 77.12 185 GLN A O 1
ATOM 1468 N N . GLN A 1 186 ? -10.664 -3.577 15.280 1.00 76.81 186 GLN A N 1
ATOM 1469 C CA . GLN A 1 186 ? -9.899 -4.820 15.260 1.00 76.81 186 GLN A CA 1
ATOM 1470 C C . GLN A 1 186 ? -10.732 -6.022 14.783 1.00 76.81 186 GLN A C 1
ATOM 1472 O O . GLN A 1 186 ? -10.200 -6.913 14.128 1.00 76.81 186 GLN A O 1
ATOM 1477 N N . LYS A 1 187 ? -12.038 -6.063 15.085 1.00 75.94 187 LYS A N 1
ATOM 1478 C CA . LYS A 1 187 ? -12.956 -7.077 14.537 1.00 75.94 187 LYS A CA 1
ATOM 1479 C C . LYS A 1 187 ? -13.207 -6.898 13.040 1.00 75.94 187 LYS A C 1
ATOM 1481 O O . LYS A 1 187 ? -13.285 -7.909 12.349 1.00 75.94 187 LYS A O 1
ATOM 1486 N N . SER A 1 188 ? -13.354 -5.659 12.571 1.00 75.31 188 SER A N 1
ATOM 1487 C CA . SER A 1 188 ? -13.505 -5.332 11.147 1.00 75.31 188 SER A CA 1
ATOM 1488 C C . SER A 1 188 ? -12.254 -5.738 10.378 1.00 75.31 188 SER A C 1
ATOM 1490 O O . SER A 1 188 ? -12.338 -6.548 9.463 1.00 75.31 188 SER A O 1
ATOM 1492 N N . ASP A 1 189 ? -11.090 -5.293 10.845 1.00 78.94 189 ASP A N 1
ATOM 1493 C CA . ASP A 1 189 ? -9.795 -5.595 10.246 1.00 78.94 189 ASP A CA 1
ATOM 1494 C C . ASP A 1 189 ? -9.553 -7.112 10.227 1.00 78.94 189 ASP A C 1
ATOM 1496 O O . ASP A 1 189 ? -9.151 -7.673 9.216 1.00 78.94 189 ASP A O 1
ATOM 1500 N N . ASN A 1 190 ? -9.873 -7.831 11.314 1.00 82.00 190 ASN A N 1
ATOM 1501 C CA . ASN A 1 190 ? -9.741 -9.292 11.336 1.00 82.00 190 ASN A CA 1
ATOM 1502 C C . ASN A 1 190 ? -10.670 -9.989 10.330 1.00 82.00 190 ASN A C 1
ATOM 1504 O O . ASN A 1 190 ? -10.292 -11.020 9.776 1.00 82.00 190 ASN A O 1
ATOM 1508 N N . ALA A 1 191 ? -11.872 -9.455 10.100 1.00 83.06 191 ALA A N 1
ATOM 1509 C CA . ALA A 1 191 ? -12.776 -9.982 9.085 1.00 83.06 191 ALA A CA 1
ATOM 1510 C C . ALA A 1 191 ? -12.204 -9.758 7.677 1.00 83.06 191 ALA A C 1
ATOM 1512 O O . ALA A 1 191 ? -12.121 -10.717 6.913 1.00 83.06 191 ALA A O 1
ATOM 1513 N N . GLU A 1 192 ? -11.712 -8.553 7.384 1.00 85.19 192 GLU A N 1
ATOM 1514 C CA . GLU A 1 192 ? -11.051 -8.223 6.114 1.00 85.19 192 GLU A CA 1
ATOM 1515 C C . GLU A 1 192 ? -9.811 -9.099 5.873 1.00 85.19 192 GLU A C 1
ATOM 1517 O O . GLU A 1 192 ? -9.651 -9.679 4.799 1.00 85.19 192 GLU A O 1
ATOM 1522 N N . TYR A 1 193 ? -8.968 -9.297 6.891 1.00 87.69 193 TYR A N 1
ATOM 1523 C CA . TYR A 1 193 ? -7.790 -10.167 6.806 1.00 87.69 193 TYR A CA 1
ATOM 1524 C C . TYR A 1 193 ? -8.158 -11.626 6.552 1.00 87.69 193 TYR A C 1
ATOM 1526 O O . TYR A 1 193 ? -7.455 -12.327 5.822 1.00 87.69 193 TYR A O 1
ATOM 1534 N N . LYS A 1 194 ? -9.261 -12.098 7.138 1.00 86.94 194 LYS A N 1
ATOM 1535 C CA . LYS A 1 194 ? -9.754 -13.459 6.930 1.00 86.94 194 LYS A CA 1
ATOM 1536 C C . LYS A 1 194 ? -10.309 -13.651 5.523 1.00 86.94 194 LYS A C 1
ATOM 1538 O O . LYS A 1 194 ? -10.063 -14.692 4.919 1.00 86.94 194 LYS A O 1
ATOM 1543 N N . GLU A 1 195 ? -11.037 -12.666 5.008 1.00 87.44 195 GLU A N 1
ATOM 1544 C CA . GLU A 1 195 ? -11.553 -12.672 3.638 1.00 87.44 195 GLU A CA 1
ATOM 1545 C C . GLU A 1 195 ? -10.415 -12.621 2.616 1.00 87.44 195 GLU A C 1
ATOM 1547 O O . GLU A 1 195 ? -10.383 -13.437 1.694 1.00 87.44 195 GLU A O 1
ATOM 1552 N N . ALA A 1 196 ? -9.426 -11.749 2.833 1.00 88.06 196 ALA A N 1
ATOM 1553 C CA . ALA A 1 196 ? -8.227 -11.692 2.010 1.00 88.06 196 ALA A CA 1
ATOM 1554 C C . ALA A 1 196 ? -7.474 -13.029 2.039 1.00 88.06 196 ALA A C 1
ATOM 1556 O O . ALA A 1 196 ? -7.160 -13.576 0.990 1.00 88.06 196 ALA A O 1
ATOM 1557 N N . PHE A 1 197 ? -7.256 -13.628 3.214 1.00 87.88 197 PHE A N 1
ATOM 1558 C CA . PHE A 1 197 ? -6.596 -14.934 3.316 1.00 87.88 197 PHE A CA 1
ATOM 1559 C C . PHE A 1 197 ? -7.367 -16.040 2.574 1.00 87.88 197 PHE A C 1
ATOM 1561 O O . PHE A 1 197 ? -6.764 -16.860 1.879 1.00 87.88 197 PHE A O 1
ATOM 1568 N N . ALA A 1 198 ? -8.700 -16.042 2.667 1.00 88.56 198 ALA A N 1
ATOM 1569 C CA . ALA A 1 198 ? -9.552 -17.001 1.965 1.00 88.56 198 ALA A CA 1
ATOM 1570 C C . ALA A 1 198 ? -9.478 -16.864 0.434 1.00 88.56 198 ALA A C 1
ATOM 1572 O O . ALA A 1 198 ? -9.621 -17.862 -0.271 1.00 88.56 198 ALA A O 1
ATOM 1573 N N . LEU A 1 199 ? -9.206 -15.663 -0.090 1.00 87.88 199 LEU A N 1
ATOM 1574 C CA . LEU A 1 199 ? -9.008 -15.441 -1.525 1.00 87.88 199 LEU A CA 1
ATOM 1575 C C . LEU A 1 199 ? -7.767 -16.178 -2.061 1.00 87.88 199 LEU A C 1
ATOM 1577 O O . LEU A 1 199 ? -7.772 -16.676 -3.190 1.00 87.88 199 LEU A O 1
ATOM 1581 N N . PHE A 1 200 ? -6.712 -16.272 -1.248 1.00 86.25 200 PHE A N 1
ATOM 1582 C CA . PHE A 1 200 ? -5.456 -16.922 -1.627 1.00 86.25 200 PHE A CA 1
ATOM 1583 C C . PHE A 1 200 ? -5.418 -18.420 -1.272 1.00 86.25 200 PHE A C 1
ATOM 1585 O O . PHE A 1 200 ? -4.786 -19.199 -1.990 1.00 86.25 200 PHE A O 1
ATOM 1592 N N . ASP A 1 201 ? -6.153 -18.872 -0.249 1.00 87.25 201 ASP A N 1
ATOM 1593 C CA . ASP A 1 201 ? -6.344 -20.298 0.067 1.00 87.25 201 ASP A CA 1
ATOM 1594 C C . ASP A 1 201 ? -7.425 -20.953 -0.817 1.00 87.25 201 ASP A C 1
ATOM 1596 O O . ASP A 1 201 ? -8.458 -21.438 -0.354 1.00 87.25 201 ASP A O 1
ATOM 1600 N N . LYS A 1 202 ? -7.164 -21.025 -2.130 1.00 81.00 202 LYS A N 1
ATOM 1601 C CA . LYS A 1 202 ? -8.085 -21.614 -3.130 1.00 81.00 202 LYS A CA 1
ATOM 1602 C C . LYS A 1 202 ? -8.509 -23.055 -2.817 1.00 81.00 202 LYS A C 1
ATOM 1604 O O . LYS A 1 202 ? -9.519 -23.525 -3.332 1.00 81.00 202 LYS A O 1
ATOM 1609 N N . LYS A 1 203 ? -7.702 -23.782 -2.037 1.00 80.06 203 LYS A N 1
ATOM 1610 C CA . LYS A 1 203 ? -7.932 -25.190 -1.686 1.00 80.06 203 LYS A CA 1
ATOM 1611 C C . LYS A 1 203 ? -8.666 -25.357 -0.349 1.00 80.06 203 LYS A C 1
ATOM 1613 O O . LYS A 1 203 ? -8.989 -26.491 -0.006 1.00 80.06 203 LYS A O 1
ATOM 1618 N N . GLY A 1 204 ? -8.923 -24.273 0.391 1.00 80.56 204 GLY A N 1
ATOM 1619 C CA . GLY A 1 204 ? -9.572 -24.309 1.705 1.00 80.56 204 GLY A CA 1
ATOM 1620 C C . GLY A 1 204 ? -8.788 -25.121 2.737 1.00 80.56 204 GLY A C 1
ATOM 1621 O O . GLY A 1 204 ? -9.374 -25.777 3.596 1.00 80.56 204 GLY A O 1
ATOM 1622 N N . THR A 1 205 ? -7.463 -25.145 2.607 1.00 77.88 205 THR A N 1
ATOM 1623 C CA . THR A 1 205 ? -6.569 -25.951 3.447 1.00 77.88 205 THR A CA 1
ATOM 1624 C C . THR A 1 205 ? -6.263 -25.304 4.798 1.00 77.88 205 THR A C 1
ATOM 1626 O O . THR A 1 205 ? -5.701 -25.958 5.674 1.00 77.88 205 THR A O 1
ATOM 1629 N N . GLY A 1 206 ? -6.638 -24.036 4.982 1.00 81.50 206 GLY A N 1
ATOM 1630 C CA . GLY A 1 206 ? -6.303 -23.220 6.145 1.00 81.50 206 GLY A CA 1
ATOM 1631 C C . GLY A 1 206 ? -4.861 -22.706 6.136 1.00 81.50 206 GLY A C 1
ATOM 1632 O O . GLY A 1 206 ? -4.413 -22.147 7.138 1.00 81.50 206 GLY A O 1
ATOM 1633 N N . ALA A 1 207 ? -4.133 -22.895 5.031 1.00 83.56 207 ALA A N 1
ATOM 1634 C CA . ALA A 1 207 ? -2.745 -22.488 4.879 1.00 83.56 207 ALA A CA 1
ATOM 1635 C C . ALA A 1 207 ? -2.445 -22.048 3.441 1.00 83.56 207 ALA A C 1
ATOM 1637 O O . ALA A 1 207 ? -2.970 -22.611 2.482 1.00 83.56 207 ALA A O 1
ATOM 1638 N N . ILE A 1 208 ? -1.557 -21.069 3.291 1.00 86.62 208 ILE A N 1
ATOM 1639 C CA . ILE A 1 208 ? -1.121 -20.553 1.990 1.00 86.62 208 ILE A CA 1
ATOM 1640 C C . ILE A 1 208 ? 0.357 -20.866 1.742 1.00 86.62 208 ILE A C 1
ATOM 1642 O O . ILE A 1 208 ? 1.141 -20.920 2.692 1.00 86.62 208 ILE A O 1
ATOM 1646 N N . PRO A 1 209 ? 0.780 -21.063 0.484 1.00 84.50 209 PRO A N 1
ATOM 1647 C CA . PRO A 1 209 ? 2.197 -21.139 0.144 1.00 84.50 209 PRO A CA 1
ATOM 1648 C C . PRO A 1 209 ? 2.928 -19.850 0.520 1.00 84.50 209 PRO A C 1
ATOM 1650 O O . PRO A 1 209 ? 2.415 -18.754 0.293 1.00 84.50 209 PRO A O 1
ATOM 1653 N N . ARG A 1 210 ? 4.155 -19.979 1.034 1.00 80.94 210 ARG A N 1
ATOM 1654 C CA . ARG A 1 210 ? 5.013 -18.831 1.378 1.00 80.94 210 ARG A CA 1
ATOM 1655 C C . ARG A 1 210 ? 5.229 -17.868 0.205 1.00 80.94 210 ARG A C 1
ATOM 1657 O O . ARG A 1 210 ? 5.350 -16.673 0.428 1.00 80.94 210 ARG A O 1
ATOM 1664 N N . ASP A 1 211 ? 5.244 -18.392 -1.020 1.00 81.94 211 ASP A N 1
ATOM 1665 C CA . ASP A 1 211 ? 5.522 -17.6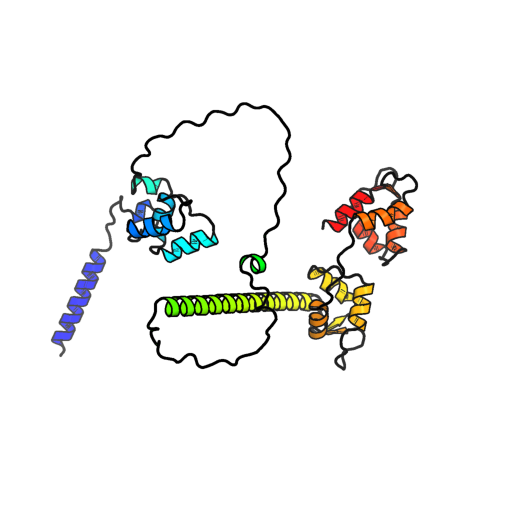16 -2.232 1.00 81.94 211 ASP A CA 1
ATOM 1666 C C . ASP A 1 211 ? 4.375 -16.631 -2.539 1.00 81.94 211 ASP A C 1
ATOM 1668 O O . ASP A 1 211 ? 4.589 -15.597 -3.152 1.00 81.94 211 ASP A O 1
ATOM 1672 N N . VAL A 1 212 ? 3.167 -16.921 -2.038 1.00 86.12 212 VAL A N 1
ATOM 1673 C CA . VAL A 1 212 ? 1.948 -16.116 -2.227 1.00 86.12 212 VAL A CA 1
ATOM 1674 C C . VAL A 1 212 ? 1.741 -15.113 -1.082 1.00 86.12 212 VAL A C 1
ATOM 1676 O O . VAL A 1 212 ? 0.945 -14.181 -1.184 1.00 86.12 212 VAL A O 1
ATOM 1679 N N . LEU A 1 213 ? 2.467 -15.272 0.031 1.00 85.94 213 LEU A N 1
ATOM 1680 C CA . LEU A 1 213 ? 2.326 -14.402 1.199 1.00 85.94 213 LEU A CA 1
ATOM 1681 C C . LEU A 1 213 ? 2.659 -12.940 0.872 1.00 85.94 213 LEU A C 1
ATOM 1683 O O . LEU A 1 213 ? 2.002 -12.043 1.397 1.00 85.94 213 LEU A O 1
ATOM 1687 N N . GLY A 1 214 ? 3.659 -12.696 0.018 1.00 86.81 214 GLY A N 1
ATOM 1688 C CA . GLY A 1 214 ? 4.021 -11.340 -0.399 1.00 86.81 214 GLY A CA 1
ATOM 1689 C C . GLY A 1 214 ? 2.858 -10.626 -1.084 1.00 86.81 214 GLY A C 1
ATOM 1690 O O . GLY A 1 214 ? 2.538 -9.494 -0.729 1.00 86.81 214 GLY A O 1
ATOM 1691 N N . ASP A 1 215 ? 2.163 -11.319 -1.983 1.00 86.88 215 ASP A N 1
ATOM 1692 C CA . ASP A 1 215 ? 1.020 -10.768 -2.715 1.00 86.88 215 ASP A CA 1
ATOM 1693 C C . ASP A 1 215 ? -0.182 -10.533 -1.802 1.00 86.88 215 ASP A C 1
ATOM 1695 O O . ASP A 1 215 ? -0.860 -9.516 -1.924 1.00 86.88 215 ASP A O 1
ATOM 1699 N N . LEU A 1 216 ? -0.411 -11.421 -0.829 1.00 88.44 216 LEU A N 1
ATOM 1700 C CA . LEU A 1 216 ? -1.440 -11.223 0.192 1.00 88.44 216 LEU A CA 1
ATOM 1701 C C . LEU A 1 216 ? -1.154 -9.986 1.057 1.00 88.44 216 LEU A C 1
ATOM 1703 O O . LEU A 1 216 ? -2.060 -9.200 1.327 1.00 88.44 216 LEU A O 1
ATOM 1707 N N . LEU A 1 217 ? 0.095 -9.791 1.488 1.00 87.81 217 LEU A N 1
ATOM 1708 C CA . LEU A 1 217 ? 0.475 -8.606 2.262 1.00 87.81 217 LEU A CA 1
ATOM 1709 C C . LEU A 1 217 ? 0.301 -7.323 1.435 1.00 87.81 217 LEU A C 1
ATOM 1711 O O . LEU A 1 217 ? -0.191 -6.326 1.964 1.00 87.81 217 LEU A O 1
ATOM 1715 N N . ARG A 1 218 ? 0.615 -7.374 0.134 1.00 86.44 218 ARG A N 1
ATOM 1716 C CA . ARG A 1 218 ? 0.369 -6.273 -0.812 1.00 86.44 218 ARG A CA 1
ATOM 1717 C C . ARG A 1 218 ? -1.110 -5.988 -1.035 1.00 86.44 218 ARG A C 1
ATOM 1719 O O . ARG A 1 218 ? -1.507 -4.827 -1.037 1.00 86.44 218 ARG A O 1
ATOM 1726 N N . ALA A 1 219 ? -1.945 -7.022 -1.113 1.00 85.94 219 ALA A N 1
ATOM 1727 C CA . ALA A 1 219 ? -3.397 -6.875 -1.210 1.00 85.94 219 ALA A CA 1
ATOM 1728 C C . ALA A 1 219 ? -4.017 -6.192 0.026 1.00 85.94 219 ALA A C 1
ATOM 1730 O O . ALA A 1 219 ? -5.060 -5.556 -0.086 1.00 85.94 219 ALA A O 1
ATOM 1731 N N . LEU A 1 220 ? -3.362 -6.286 1.188 1.00 85.44 220 LEU A N 1
ATOM 1732 C CA . LEU A 1 220 ? -3.743 -5.584 2.419 1.00 85.44 220 LEU A CA 1
ATOM 1733 C C . LEU A 1 220 ? -3.098 -4.194 2.571 1.00 85.44 220 LEU A C 1
ATOM 1735 O O . LEU A 1 220 ? -3.144 -3.603 3.650 1.00 85.44 220 LEU A O 1
ATOM 1739 N N . GLY A 1 221 ? -2.472 -3.675 1.513 1.00 81.62 221 GLY A N 1
ATOM 1740 C CA . GLY A 1 221 ? -1.874 -2.339 1.493 1.00 81.62 221 GLY A CA 1
ATOM 1741 C C . GLY A 1 221 ? -0.508 -2.234 2.175 1.00 81.62 221 GLY A C 1
ATOM 1742 O O . GLY A 1 221 ? -0.025 -1.125 2.395 1.00 81.62 221 GLY A O 1
ATOM 1743 N N . GLN A 1 222 ? 0.131 -3.354 2.520 1.00 85.12 222 GLN A N 1
ATOM 1744 C CA . GLN A 1 222 ? 1.542 -3.353 2.916 1.00 85.12 222 GLN A CA 1
ATOM 1745 C C . GLN A 1 222 ? 2.431 -3.413 1.669 1.00 85.12 222 GLN A C 1
ATOM 1747 O O . GLN A 1 222 ? 1.998 -3.871 0.623 1.00 85.12 222 GLN A O 1
ATOM 1752 N N . ASN A 1 223 ? 3.697 -3.005 1.756 1.00 82.38 223 ASN A N 1
ATOM 1753 C CA . ASN A 1 223 ? 4.629 -3.144 0.629 1.00 82.38 223 ASN A CA 1
ATOM 1754 C C . ASN A 1 223 ? 5.952 -3.811 1.043 1.00 82.38 223 ASN A C 1
ATOM 1756 O O . ASN A 1 223 ? 7.005 -3.177 0.985 1.00 82.38 223 ASN A O 1
ATOM 1760 N N . PRO A 1 224 ? 5.918 -5.068 1.526 1.00 85.31 224 PRO A N 1
ATOM 1761 C CA . PRO A 1 224 ? 7.136 -5.779 1.885 1.00 85.31 224 PRO A CA 1
ATOM 1762 C C . PRO A 1 224 ? 7.930 -6.189 0.638 1.00 85.31 224 PRO A C 1
ATOM 1764 O O . PRO A 1 224 ? 7.369 -6.601 -0.384 1.00 85.31 224 PRO A O 1
ATOM 1767 N N . THR A 1 225 ? 9.255 -6.149 0.755 1.00 84.00 225 THR A N 1
ATOM 1768 C CA . THR A 1 225 ? 10.162 -6.755 -0.239 1.00 84.00 225 THR A CA 1
ATOM 1769 C C . THR A 1 225 ? 10.126 -8.283 -0.136 1.00 84.00 225 THR A C 1
ATOM 1771 O O . THR A 1 225 ? 9.879 -8.821 0.944 1.00 84.00 225 THR A O 1
ATOM 1774 N N . GLN A 1 226 ? 10.380 -9.023 -1.216 1.00 82.81 226 GLN A N 1
ATOM 1775 C CA . GLN A 1 226 ? 10.452 -10.491 -1.176 1.00 82.81 226 GLN A CA 1
ATOM 1776 C C . GLN A 1 226 ? 11.537 -10.971 -0.205 1.00 82.81 226 GLN A C 1
ATOM 1778 O O . GLN A 1 226 ? 11.335 -11.956 0.509 1.00 82.81 226 GLN A O 1
ATOM 1783 N N . ALA A 1 227 ? 12.661 -10.254 -0.112 1.00 83.19 227 ALA A N 1
ATOM 1784 C CA . ALA A 1 227 ? 13.697 -10.545 0.879 1.00 83.19 227 ALA A CA 1
ATOM 1785 C C . ALA A 1 227 ? 13.176 -10.416 2.322 1.00 83.19 227 ALA A C 1
ATOM 1787 O O . ALA A 1 227 ? 13.464 -11.265 3.169 1.00 83.19 227 ALA A O 1
ATOM 1788 N N . GLU A 1 228 ? 12.375 -9.385 2.602 1.00 82.06 228 GLU A N 1
ATOM 1789 C CA . GLU A 1 228 ? 11.709 -9.240 3.895 1.00 82.06 228 GLU A CA 1
ATOM 1790 C C . GLU A 1 228 ? 10.689 -10.344 4.115 1.00 82.06 228 GLU A C 1
ATOM 1792 O O . GLU A 1 228 ? 10.747 -10.987 5.153 1.00 82.06 228 GLU A O 1
ATOM 1797 N N . VAL A 1 229 ? 9.807 -10.636 3.156 1.00 83.50 229 VAL A N 1
ATOM 1798 C CA . VAL A 1 229 ? 8.832 -11.733 3.281 1.00 83.50 229 VAL A CA 1
ATOM 1799 C C . VAL A 1 229 ? 9.538 -13.053 3.612 1.00 83.50 229 VAL A C 1
ATOM 1801 O O . VAL A 1 229 ? 9.104 -13.773 4.513 1.00 83.50 229 VAL A O 1
ATOM 1804 N N . ALA A 1 230 ? 10.665 -13.351 2.964 1.00 82.25 230 ALA A N 1
ATOM 1805 C CA . ALA A 1 230 ? 11.454 -14.547 3.247 1.00 82.25 230 ALA A CA 1
ATOM 1806 C C . ALA A 1 230 ? 12.024 -14.560 4.679 1.00 82.25 230 ALA A C 1
ATOM 1808 O O . ALA A 1 230 ? 11.892 -15.564 5.386 1.00 82.25 230 ALA A O 1
ATOM 1809 N N . ASP A 1 231 ? 12.620 -13.453 5.131 1.00 82.19 231 ASP A N 1
ATOM 1810 C CA . ASP A 1 231 ? 13.159 -13.311 6.492 1.00 82.19 231 ASP A CA 1
ATOM 1811 C C . ASP A 1 231 ? 12.051 -13.437 7.552 1.00 82.19 231 ASP A C 1
ATOM 1813 O O . ASP A 1 231 ? 12.173 -14.163 8.539 1.00 82.19 231 ASP A O 1
ATOM 1817 N N . ILE A 1 232 ? 10.914 -12.810 7.289 1.00 79.25 232 ILE A N 1
ATOM 1818 C CA . ILE A 1 232 ? 9.708 -12.830 8.109 1.00 79.25 232 ILE A CA 1
ATOM 1819 C C . ILE A 1 232 ? 9.174 -14.243 8.301 1.00 79.25 232 ILE A C 1
ATOM 1821 O O . ILE A 1 232 ? 8.925 -14.666 9.430 1.00 79.25 232 ILE A O 1
ATOM 1825 N N . VAL A 1 233 ? 9.005 -14.972 7.200 1.00 77.62 233 VAL A N 1
ATOM 1826 C CA . VAL A 1 233 ? 8.524 -16.354 7.226 1.00 77.62 233 VAL A CA 1
ATOM 1827 C C . VAL A 1 233 ? 9.538 -17.250 7.928 1.00 77.62 233 VAL A C 1
ATOM 1829 O O . VAL A 1 233 ? 9.152 -18.170 8.645 1.00 77.62 233 VAL A O 1
ATOM 1832 N N . SER A 1 234 ? 10.837 -16.970 7.782 1.00 76.94 234 SER A N 1
ATOM 1833 C CA . SER A 1 234 ? 11.883 -17.732 8.466 1.00 76.94 234 SER A CA 1
ATOM 1834 C C . SER A 1 234 ? 11.846 -17.567 9.991 1.00 76.94 234 SER A C 1
ATOM 1836 O O . SER A 1 234 ? 12.116 -18.533 10.710 1.00 76.94 234 SER A O 1
ATOM 1838 N N . LYS A 1 235 ? 11.479 -16.369 10.468 1.00 74.31 235 LYS A N 1
ATOM 1839 C CA . LYS A 1 235 ? 11.382 -15.994 11.887 1.00 74.31 235 LYS A CA 1
ATOM 1840 C C . LYS A 1 235 ? 10.027 -16.321 12.517 1.00 74.31 235 LYS A C 1
ATOM 1842 O O . LYS A 1 235 ? 9.923 -16.322 13.743 1.00 74.31 235 LYS A O 1
ATOM 1847 N N . ALA A 1 236 ? 8.996 -16.580 11.713 1.00 67.75 236 ALA A N 1
ATOM 1848 C CA . ALA A 1 236 ? 7.664 -16.893 12.212 1.00 67.75 236 ALA A CA 1
ATOM 1849 C C . ALA A 1 236 ? 7.672 -18.186 13.062 1.00 67.75 236 ALA A C 1
ATOM 1851 O O . ALA A 1 236 ? 8.358 -19.154 12.707 1.00 67.75 236 ALA A O 1
ATOM 1852 N N . PRO A 1 237 ? 6.921 -18.236 14.182 1.00 60.44 237 PRO A N 1
ATOM 1853 C CA . PRO A 1 237 ? 6.851 -19.423 15.028 1.00 60.44 237 PRO A CA 1
ATOM 1854 C C . PRO A 1 237 ? 6.342 -20.633 14.235 1.00 60.44 237 PRO A C 1
ATOM 1856 O O . PRO A 1 237 ? 5.212 -20.644 13.757 1.00 60.44 237 PRO A O 1
ATOM 1859 N N . ARG A 1 238 ? 7.169 -21.676 14.108 1.00 61.19 238 ARG A N 1
ATOM 1860 C CA . ARG A 1 238 ? 6.775 -22.944 13.476 1.00 61.19 238 ARG A CA 1
ATOM 1861 C C . ARG A 1 238 ? 5.941 -23.761 14.459 1.00 61.19 238 ARG A C 1
ATOM 1863 O O . ARG A 1 238 ? 6.472 -24.623 15.156 1.00 61.19 238 ARG A O 1
ATOM 1870 N N . GLU A 1 239 ? 4.648 -23.476 14.558 1.00 50.09 239 GLU A N 1
ATOM 1871 C CA . GLU A 1 239 ? 3.726 -24.365 15.271 1.00 50.09 239 GLU A CA 1
ATOM 1872 C C . GLU A 1 239 ? 3.532 -25.645 14.426 1.00 50.09 239 GLU A C 1
ATOM 1874 O O . GLU A 1 239 ? 3.412 -25.588 13.205 1.00 50.09 239 GLU A O 1
ATOM 1879 N N . GLY A 1 240 ? 3.650 -26.820 15.053 1.00 50.72 240 GLY A N 1
ATOM 1880 C CA . GLY A 1 240 ? 3.974 -28.095 14.394 1.00 50.72 240 GLY A CA 1
ATOM 1881 C C . GLY A 1 240 ? 3.105 -28.565 13.207 1.00 50.72 240 GLY A C 1
ATOM 1882 O O . GLY A 1 240 ? 1.993 -28.112 12.974 1.00 50.72 240 GLY A O 1
ATOM 1883 N N . LYS A 1 241 ? 3.633 -29.568 12.483 1.00 50.00 241 LYS A N 1
ATOM 1884 C CA . LYS A 1 241 ? 3.034 -30.325 11.353 1.00 50.00 241 LYS A CA 1
ATOM 1885 C C . LYS A 1 241 ? 2.507 -29.527 10.151 1.00 50.00 241 LYS A C 1
ATOM 1887 O O . LYS A 1 241 ? 1.966 -30.141 9.235 1.00 50.00 241 LYS A O 1
ATOM 1892 N N . VAL A 1 242 ? 2.714 -28.220 10.077 1.00 53.53 242 VAL A N 1
ATOM 1893 C CA . VAL A 1 242 ? 2.533 -27.482 8.824 1.00 53.53 242 VAL A CA 1
ATOM 1894 C C . VAL A 1 242 ? 3.855 -27.546 8.062 1.00 53.53 242 VAL A C 1
ATOM 1896 O O . VAL A 1 242 ? 4.921 -27.276 8.615 1.00 53.53 242 VAL A O 1
ATOM 1899 N N . PHE A 1 243 ? 3.806 -28.036 6.821 1.00 54.19 243 PHE A N 1
ATOM 1900 C CA . PHE A 1 243 ? 4.977 -28.206 5.962 1.00 54.19 243 PHE A CA 1
ATOM 1901 C C . PHE A 1 243 ? 5.828 -26.925 5.956 1.00 54.19 243 PHE A C 1
ATOM 1903 O O . PHE A 1 243 ? 5.254 -25.839 5.950 1.00 54.19 243 PHE A O 1
ATOM 1910 N N . PRO A 1 244 ? 7.169 -27.011 5.879 1.00 62.03 244 PRO A N 1
ATOM 1911 C CA . PRO A 1 244 ? 8.082 -25.859 5.977 1.00 62.03 244 PRO A CA 1
ATOM 1912 C C . PRO A 1 244 ? 7.891 -24.768 4.896 1.00 62.03 244 PRO A C 1
ATOM 1914 O O . PRO A 1 244 ? 8.651 -23.804 4.859 1.00 62.03 244 PRO A O 1
ATOM 1917 N N . LEU A 1 245 ? 6.907 -24.929 4.007 1.00 69.56 245 LEU A N 1
ATOM 1918 C CA . LEU A 1 245 ? 6.565 -24.047 2.893 1.00 69.56 245 LEU A CA 1
ATOM 1919 C C . LEU A 1 245 ? 5.175 -23.396 3.008 1.00 69.56 245 LEU A C 1
ATOM 1921 O O . LEU A 1 245 ? 4.811 -22.627 2.120 1.00 69.56 245 LEU A O 1
ATOM 1925 N N . LEU A 1 246 ? 4.393 -23.707 4.046 1.00 77.44 246 LEU A N 1
ATOM 1926 C CA . LEU A 1 246 ? 3.021 -23.221 4.210 1.00 77.44 246 LEU A CA 1
ATOM 1927 C C . LEU A 1 246 ? 2.902 -22.305 5.436 1.00 77.44 246 LEU A C 1
ATOM 1929 O O . LEU A 1 246 ? 3.504 -22.568 6.475 1.00 77.44 246 LEU A O 1
ATOM 1933 N N . VAL A 1 247 ? 2.104 -21.247 5.305 1.00 82.00 247 VAL A N 1
ATOM 1934 C CA . VAL A 1 247 ? 1.810 -20.253 6.343 1.00 82.00 247 VAL A CA 1
ATOM 1935 C C . VAL A 1 247 ? 0.331 -20.352 6.694 1.00 82.00 247 VAL A C 1
ATOM 1937 O O . VAL A 1 247 ? -0.530 -20.206 5.828 1.00 82.00 247 VAL A O 1
ATOM 1940 N N . ASP A 1 248 ? 0.024 -20.627 7.956 1.00 85.62 248 ASP A N 1
ATOM 1941 C CA . ASP A 1 248 ? -1.342 -20.676 8.468 1.00 85.62 248 ASP A CA 1
ATOM 1942 C C . ASP A 1 248 ? -1.856 -19.278 8.852 1.00 85.62 248 ASP A C 1
ATOM 1944 O O . ASP A 1 248 ? -1.091 -18.320 9.007 1.00 85.62 248 ASP A O 1
ATOM 1948 N N . TYR A 1 249 ? -3.170 -19.159 9.048 1.00 84.38 249 TYR A N 1
ATOM 1949 C CA . TYR A 1 249 ? -3.807 -17.875 9.354 1.00 84.38 249 TYR A CA 1
ATOM 1950 C C . TYR A 1 249 ? -3.283 -17.218 10.647 1.00 84.38 249 TYR A C 1
ATOM 1952 O O . TYR A 1 249 ? -3.158 -15.995 10.717 1.00 84.38 249 TYR A O 1
ATOM 1960 N N . LYS A 1 250 ? -2.930 -18.000 11.678 1.00 83.31 250 LYS A N 1
ATOM 1961 C CA . LYS A 1 250 ? -2.425 -17.456 12.951 1.00 83.31 250 LYS A CA 1
ATOM 1962 C C . LYS A 1 250 ? -1.012 -16.893 12.788 1.00 83.31 250 LYS A C 1
ATOM 1964 O O . LYS A 1 250 ? -0.732 -15.792 13.276 1.00 83.31 250 LYS A O 1
ATOM 1969 N N . SER A 1 251 ? -0.144 -17.605 12.067 1.00 82.00 251 SER A N 1
ATOM 1970 C CA . SER A 1 251 ? 1.184 -17.096 11.705 1.00 82.00 251 SER A CA 1
ATOM 1971 C C . SER A 1 251 ? 1.082 -15.848 10.839 1.00 82.00 251 SER A C 1
ATOM 1973 O O . SER A 1 251 ? 1.765 -14.865 11.111 1.00 82.00 251 SER A O 1
ATOM 1975 N N . PHE A 1 252 ? 0.173 -15.834 9.863 1.00 85.25 252 PHE A N 1
ATOM 1976 C CA . PHE A 1 252 ? -0.104 -14.658 9.043 1.00 85.25 252 PHE A CA 1
ATOM 1977 C C . PHE A 1 252 ? -0.500 -13.429 9.878 1.00 85.25 252 PHE A C 1
ATOM 1979 O O . PHE A 1 252 ? 0.086 -12.363 9.709 1.00 85.25 252 PHE A O 1
ATOM 1986 N N . LEU A 1 253 ? -1.422 -13.570 10.837 1.00 85.12 253 LEU A N 1
ATOM 1987 C CA . LEU A 1 253 ? -1.810 -12.459 11.715 1.00 85.12 253 LEU A CA 1
ATOM 1988 C C . LEU A 1 253 ? -0.660 -11.964 12.596 1.00 85.12 253 LEU A C 1
ATOM 1990 O O . LEU A 1 253 ? -0.575 -10.770 12.875 1.00 85.12 253 LEU A O 1
ATOM 1994 N N . THR A 1 254 ? 0.225 -12.858 13.033 1.00 83.44 254 THR A N 1
ATOM 1995 C CA . THR A 1 254 ? 1.420 -12.486 13.807 1.00 83.44 254 THR A CA 1
ATOM 1996 C C . THR A 1 254 ? 2.415 -11.730 12.929 1.00 83.44 254 THR A C 1
ATOM 1998 O O . THR A 1 254 ? 3.013 -10.750 13.365 1.00 83.44 254 THR A O 1
ATOM 2001 N N . ILE A 1 255 ? 2.553 -12.148 11.669 1.00 83.31 255 ILE A N 1
ATOM 2002 C CA . ILE A 1 255 ? 3.356 -11.455 10.664 1.00 83.31 255 ILE A CA 1
ATOM 2003 C C . ILE A 1 255 ? 2.779 -10.067 10.379 1.00 83.31 255 ILE A C 1
ATOM 2005 O O . ILE A 1 255 ? 3.547 -9.120 10.295 1.00 83.31 255 ILE A O 1
ATOM 2009 N N . LEU A 1 256 ? 1.463 -9.923 10.252 1.00 83.75 256 LEU A N 1
ATOM 2010 C CA . LEU A 1 256 ? 0.831 -8.642 9.943 1.00 83.75 256 LEU A CA 1
ATOM 2011 C C . LEU A 1 256 ? 0.871 -7.661 11.130 1.00 83.75 256 LEU A C 1
ATOM 2013 O O . LEU A 1 256 ? 1.167 -6.487 10.941 1.00 83.75 256 LEU A O 1
ATOM 2017 N N . ASN A 1 257 ? 0.640 -8.143 12.358 1.00 82.25 257 ASN A N 1
ATOM 2018 C CA . ASN A 1 257 ? 0.586 -7.329 13.589 1.00 82.25 257 ASN A CA 1
ATOM 2019 C C . ASN A 1 257 ? 1.937 -7.198 14.309 1.00 82.25 257 ASN A C 1
ATOM 2021 O O . ASN A 1 257 ? 2.007 -6.975 15.519 1.00 82.25 257 ASN A O 1
ATOM 2025 N N . ARG A 1 258 ? 3.020 -7.389 13.567 1.00 79.19 258 ARG A N 1
ATOM 2026 C CA . ARG A 1 258 ? 4.388 -7.270 14.052 1.00 79.19 258 ARG A CA 1
ATOM 2027 C C . ARG A 1 258 ? 4.662 -5.879 14.646 1.00 79.19 258 ARG A C 1
ATOM 2029 O O . ARG A 1 258 ? 4.205 -4.861 14.129 1.00 79.19 258 ARG A O 1
ATOM 2036 N N . THR A 1 259 ? 5.422 -5.818 15.734 1.00 70.81 259 THR A N 1
ATOM 2037 C CA . THR A 1 259 ? 5.706 -4.551 16.437 1.00 70.81 259 THR A CA 1
ATOM 2038 C C . THR A 1 259 ? 6.747 -3.685 15.729 1.00 70.81 259 THR A C 1
ATOM 2040 O O . THR A 1 259 ? 6.783 -2.478 15.935 1.00 70.81 259 THR A O 1
ATOM 2043 N N . ASP A 1 260 ? 7.609 -4.301 14.920 1.00 72.25 260 ASP A N 1
ATOM 2044 C CA . ASP A 1 260 ? 8.647 -3.668 14.099 1.00 72.25 260 ASP A CA 1
ATOM 2045 C C . ASP A 1 260 ? 8.106 -3.078 12.784 1.00 72.25 260 ASP A C 1
ATOM 2047 O O . ASP A 1 260 ? 8.812 -2.320 12.121 1.00 72.25 260 ASP A O 1
ATOM 2051 N N . GLY A 1 261 ? 6.844 -3.366 12.442 1.00 73.81 261 GLY A N 1
ATOM 2052 C CA . GLY A 1 261 ? 6.201 -2.898 11.216 1.00 73.81 261 GLY A CA 1
ATOM 2053 C C . GLY A 1 261 ? 6.859 -3.433 9.940 1.00 73.81 261 GLY A C 1
ATOM 2054 O O . GLY A 1 261 ? 7.742 -4.293 9.963 1.00 73.81 261 GLY A O 1
ATOM 2055 N N . PHE A 1 262 ? 6.397 -2.936 8.797 1.00 76.75 262 PHE A N 1
ATOM 2056 C CA . PHE A 1 262 ? 7.063 -3.142 7.513 1.00 76.75 262 PHE A CA 1
ATOM 2057 C C . PHE A 1 262 ? 7.947 -1.936 7.218 1.00 76.75 262 PHE A C 1
ATOM 2059 O O . PHE A 1 262 ? 7.621 -0.813 7.619 1.00 76.75 262 PHE A O 1
ATOM 2066 N N . LYS A 1 263 ? 9.083 -2.153 6.544 1.00 73.75 263 LYS A N 1
ATOM 2067 C CA . LYS A 1 263 ? 9.935 -1.024 6.178 1.00 73.75 263 LYS A CA 1
ATOM 2068 C C . LYS A 1 263 ? 9.153 -0.093 5.247 1.00 73.75 263 LYS A C 1
ATOM 2070 O O . LYS A 1 263 ? 8.442 -0.580 4.367 1.00 73.75 263 LYS A O 1
ATOM 2075 N N . PRO A 1 264 ? 9.250 1.231 5.445 1.00 68.00 264 PRO A N 1
ATOM 2076 C CA . PRO A 1 264 ? 8.606 2.168 4.544 1.00 68.00 264 PRO A CA 1
ATOM 2077 C C . PRO A 1 264 ? 9.183 1.991 3.139 1.00 68.00 264 PRO A C 1
ATOM 2079 O O . PRO A 1 264 ? 10.382 1.747 2.982 1.00 68.00 264 PRO A O 1
ATOM 2082 N N . ALA A 1 265 ? 8.327 2.135 2.127 1.00 70.88 265 ALA A N 1
ATOM 2083 C CA . ALA A 1 265 ? 8.787 2.230 0.750 1.00 70.88 265 ALA A CA 1
ATOM 2084 C C . ALA A 1 265 ? 9.806 3.378 0.638 1.00 70.88 265 ALA A C 1
ATOM 2086 O O . ALA A 1 265 ? 9.630 4.430 1.260 1.00 70.88 265 ALA A O 1
ATOM 2087 N N . GLY A 1 266 ? 10.879 3.154 -0.124 1.00 73.44 266 GLY A N 1
ATOM 2088 C CA . GLY A 1 266 ? 11.900 4.172 -0.362 1.00 73.44 266 GLY A CA 1
ATOM 2089 C C . GLY A 1 266 ? 11.301 5.445 -0.963 1.00 73.44 266 GLY A C 1
ATOM 2090 O O . GLY A 1 266 ? 10.233 5.428 -1.582 1.00 73.44 266 GLY A O 1
ATOM 2091 N N . THR A 1 267 ? 11.986 6.569 -0.787 1.00 84.38 267 THR A N 1
ATOM 2092 C CA . THR A 1 267 ? 11.537 7.824 -1.406 1.00 84.38 267 THR A CA 1
ATOM 2093 C C . THR A 1 267 ? 11.766 7.785 -2.921 1.00 84.38 267 THR A C 1
ATOM 2095 O O . THR A 1 267 ? 12.742 7.176 -3.369 1.00 84.38 267 THR A O 1
ATOM 2098 N N . PRO A 1 268 ? 10.931 8.444 -3.750 1.00 85.50 268 PRO A N 1
ATOM 2099 C CA . PRO A 1 268 ? 11.170 8.529 -5.194 1.00 85.50 268 PRO A CA 1
ATOM 2100 C C . PRO A 1 268 ? 12.593 8.986 -5.533 1.00 85.50 268 PRO A C 1
ATOM 2102 O O . PRO A 1 268 ? 13.214 8.485 -6.464 1.00 85.50 268 PRO A O 1
ATOM 2105 N N . GLU A 1 269 ? 13.141 9.893 -4.730 1.00 87.75 269 GLU A N 1
ATOM 2106 C CA . GLU A 1 269 ? 14.487 10.434 -4.870 1.00 87.75 269 GLU A CA 1
ATOM 2107 C C . GLU A 1 269 ? 15.589 9.394 -4.585 1.00 87.75 269 GLU A C 1
ATOM 2109 O O . GLU A 1 269 ? 16.679 9.472 -5.151 1.00 87.75 269 GLU A O 1
ATOM 2114 N N . GLU A 1 270 ? 15.345 8.400 -3.728 1.00 85.75 270 GLU A N 1
ATOM 2115 C CA . GLU A 1 270 ? 16.258 7.262 -3.537 1.00 85.75 270 GLU A CA 1
ATOM 2116 C C . GLU A 1 270 ? 16.303 6.366 -4.771 1.00 85.75 270 GLU A C 1
ATOM 2118 O O . GLU A 1 270 ? 17.391 6.005 -5.220 1.00 85.75 270 GLU A O 1
ATOM 2123 N N . PHE A 1 271 ? 15.147 6.075 -5.365 1.00 85.19 271 PHE A N 1
ATOM 2124 C CA . PHE A 1 271 ? 15.067 5.257 -6.574 1.00 85.19 271 PHE A CA 1
ATOM 2125 C C . PHE A 1 271 ? 15.659 5.973 -7.796 1.00 85.19 271 PHE A C 1
ATOM 2127 O O . PHE A 1 271 ? 16.449 5.379 -8.527 1.00 85.19 271 PHE A O 1
ATOM 2134 N N . ILE A 1 272 ? 15.364 7.265 -7.976 1.00 88.94 272 ILE A N 1
ATOM 2135 C CA . ILE A 1 272 ? 15.928 8.108 -9.048 1.00 88.94 272 ILE A CA 1
ATOM 2136 C C . ILE A 1 272 ? 17.461 8.109 -8.993 1.00 88.94 272 ILE A C 1
ATOM 2138 O O . ILE A 1 272 ? 18.110 7.928 -10.021 1.00 88.94 272 ILE A O 1
ATOM 2142 N N . ARG A 1 273 ? 18.054 8.234 -7.796 1.00 86.81 273 ARG A N 1
ATOM 2143 C CA . ARG A 1 273 ? 19.517 8.166 -7.617 1.00 86.81 273 ARG A CA 1
ATOM 2144 C C . ARG A 1 273 ? 20.115 6.825 -8.046 1.00 86.81 273 ARG A C 1
ATOM 2146 O O . ARG A 1 273 ? 21.245 6.799 -8.522 1.00 86.81 273 ARG A O 1
ATOM 2153 N N . GLY A 1 274 ? 19.372 5.727 -7.908 1.00 85.38 274 GLY A N 1
ATOM 2154 C CA . GLY A 1 274 ? 19.798 4.414 -8.399 1.00 85.38 274 GLY A CA 1
ATOM 2155 C C . GLY A 1 274 ? 19.915 4.359 -9.926 1.00 85.38 274 GLY A C 1
ATOM 2156 O O . GLY A 1 274 ? 20.870 3.789 -10.450 1.00 85.38 274 GLY A O 1
ATOM 2157 N N . PHE A 1 275 ? 18.988 5.003 -10.641 1.00 87.56 275 PHE A N 1
ATOM 2158 C CA . PHE A 1 275 ? 18.979 5.045 -12.108 1.00 87.56 275 PHE A CA 1
ATOM 2159 C C . PHE A 1 275 ? 19.979 6.042 -12.707 1.00 87.56 275 PHE A C 1
ATOM 2161 O O . PHE A 1 275 ? 20.486 5.797 -13.799 1.00 87.56 275 PHE A O 1
ATOM 2168 N N . GLN A 1 276 ? 20.350 7.099 -11.977 1.00 88.56 276 GLN A N 1
ATOM 2169 C CA . GLN A 1 276 ? 21.372 8.069 -12.407 1.00 88.56 276 GLN A CA 1
ATOM 2170 C C . GLN A 1 276 ? 22.743 7.438 -12.703 1.00 88.56 276 GLN A C 1
ATOM 2172 O O . GLN A 1 276 ? 23.541 8.013 -13.431 1.00 88.56 276 GLN A O 1
ATOM 2177 N N . VAL A 1 277 ? 23.031 6.247 -12.167 1.00 87.44 277 VAL A N 1
ATOM 2178 C CA . VAL A 1 277 ? 24.264 5.504 -12.484 1.00 87.44 277 VAL A CA 1
ATOM 2179 C C . VAL A 1 277 ? 24.292 5.040 -13.950 1.00 87.44 277 VAL A C 1
ATOM 2181 O O . VAL A 1 277 ? 25.368 4.847 -14.517 1.00 87.44 277 VAL A O 1
ATOM 2184 N N . PHE A 1 278 ? 23.120 4.870 -14.565 1.00 85.94 278 PHE A N 1
ATOM 2185 C CA . PHE A 1 278 ? 22.950 4.431 -15.952 1.00 85.94 278 PHE A CA 1
ATOM 2186 C C . PHE A 1 278 ? 22.758 5.609 -16.912 1.00 85.94 278 PHE A C 1
ATOM 2188 O O . PHE A 1 278 ? 23.196 5.537 -18.058 1.00 85.94 278 PHE A O 1
ATOM 2195 N N . ASP A 1 279 ? 22.199 6.718 -16.428 1.00 89.69 279 ASP A N 1
ATOM 2196 C CA . ASP A 1 279 ? 22.097 7.971 -17.173 1.00 89.69 279 ASP A CA 1
ATOM 2197 C C . ASP A 1 279 ? 23.445 8.716 -17.204 1.00 89.69 279 ASP A C 1
ATOM 2199 O O . ASP A 1 279 ? 23.740 9.593 -16.391 1.00 89.69 279 ASP A O 1
ATOM 2203 N N . LYS A 1 280 ? 24.289 8.354 -18.174 1.00 87.25 280 LYS A N 1
ATOM 2204 C CA . LYS A 1 280 ? 25.608 8.979 -18.380 1.00 87.25 280 LYS A CA 1
ATOM 2205 C C . LYS A 1 280 ? 25.518 10.456 -18.765 1.00 87.25 280 LYS A C 1
ATOM 2207 O O . LYS A 1 280 ? 26.491 11.184 -18.580 1.00 87.25 280 LYS A O 1
ATOM 2212 N N . GLU A 1 281 ? 24.399 10.870 -19.351 1.00 86.31 281 GLU A N 1
ATOM 2213 C CA . GLU A 1 281 ? 24.190 12.226 -19.858 1.00 86.31 281 GLU A CA 1
ATOM 2214 C C . GLU A 1 281 ? 23.548 13.140 -18.803 1.00 86.31 281 GLU A C 1
ATOM 2216 O O . GLU A 1 281 ? 23.612 14.363 -18.935 1.00 86.31 281 GLU A O 1
ATOM 2221 N N . GLY A 1 282 ? 22.975 12.565 -17.741 1.00 88.69 282 GLY A N 1
ATOM 2222 C CA . GLY A 1 282 ? 22.273 13.281 -16.678 1.00 88.69 282 GLY A CA 1
ATOM 2223 C C . GLY A 1 282 ? 21.010 13.985 -17.174 1.00 88.69 282 GLY A C 1
ATOM 2224 O O . GLY A 1 282 ? 20.650 15.039 -16.646 1.00 88.69 282 GLY A O 1
ATOM 2225 N N . ASN A 1 283 ? 20.386 13.466 -18.232 1.00 89.00 283 ASN A N 1
ATOM 2226 C CA . ASN A 1 283 ? 19.247 14.085 -18.905 1.00 89.00 283 ASN A CA 1
ATOM 2227 C C . ASN A 1 283 ? 17.881 13.580 -18.388 1.00 89.00 283 ASN A C 1
ATOM 2229 O O . ASN A 1 283 ? 16.849 14.119 -18.796 1.00 89.00 283 ASN A O 1
ATOM 2233 N N . GLY A 1 284 ? 17.860 12.587 -17.493 1.00 89.75 284 GLY A N 1
ATOM 2234 C CA . GLY A 1 284 ? 16.649 11.975 -16.940 1.00 89.75 284 GLY A CA 1
ATOM 2235 C C . GLY A 1 284 ? 16.084 10.818 -17.776 1.00 89.75 284 GLY A C 1
ATOM 2236 O O . GLY A 1 284 ? 14.957 10.376 -17.529 1.00 89.75 284 GLY A O 1
ATOM 2237 N N . TYR A 1 285 ? 16.840 10.321 -18.759 1.00 91.69 285 TYR A N 1
ATOM 2238 C CA . TYR A 1 285 ? 16.438 9.250 -19.667 1.00 91.69 285 TYR A CA 1
ATOM 2239 C C . TYR A 1 285 ? 17.462 8.114 -19.680 1.00 91.69 285 TYR A C 1
ATOM 2241 O O . TYR A 1 285 ? 18.665 8.330 -19.605 1.00 91.69 285 TYR A O 1
ATOM 2249 N N . ILE A 1 286 ? 16.970 6.884 -19.805 1.00 92.25 286 ILE A N 1
ATOM 2250 C CA . ILE A 1 286 ? 17.797 5.686 -20.014 1.00 92.25 286 ILE A CA 1
ATOM 2251 C C . ILE A 1 286 ? 17.192 4.834 -21.122 1.00 92.25 286 ILE A C 1
ATOM 2253 O O . ILE A 1 286 ? 15.982 4.895 -21.364 1.00 92.25 286 ILE A O 1
ATOM 2257 N N . GLY A 1 287 ? 18.000 4.008 -21.781 1.00 91.25 287 GLY A N 1
ATOM 2258 C CA . GLY A 1 287 ? 17.479 3.096 -22.795 1.00 91.25 287 GLY A CA 1
ATOM 2259 C C . GLY A 1 287 ? 16.502 2.088 -22.181 1.00 91.25 287 GLY A C 1
ATOM 2260 O O . GLY A 1 287 ? 16.729 1.580 -21.081 1.00 91.25 287 GLY A O 1
ATOM 2261 N N . ALA A 1 288 ? 15.435 1.719 -22.897 1.00 89.00 288 ALA A N 1
ATOM 2262 C CA . ALA A 1 288 ? 14.478 0.713 -22.412 1.00 89.00 288 ALA A CA 1
ATOM 2263 C C . ALA A 1 288 ? 15.151 -0.637 -22.067 1.00 89.00 288 ALA A C 1
ATOM 2265 O O . ALA A 1 288 ? 14.746 -1.325 -21.128 1.00 89.00 288 ALA A O 1
ATOM 2266 N N . GLY A 1 289 ? 16.212 -1.002 -22.796 1.00 87.94 289 GLY A N 1
ATOM 2267 C CA . GLY A 1 289 ? 17.026 -2.185 -22.502 1.00 87.94 289 GLY A CA 1
ATOM 2268 C C . GLY A 1 289 ? 17.848 -2.058 -21.215 1.00 87.94 289 GLY A C 1
ATOM 2269 O O . GLY A 1 289 ? 17.981 -3.035 -20.482 1.00 87.94 289 GLY A O 1
ATOM 2270 N N . GLU A 1 290 ? 18.350 -0.860 -20.901 1.00 88.50 290 GLU A N 1
ATOM 2271 C CA . GLU A 1 290 ? 19.069 -0.589 -19.650 1.00 88.50 290 GLU A CA 1
ATOM 2272 C C . GLU A 1 290 ? 18.107 -0.620 -18.464 1.00 88.50 290 GLU A C 1
ATOM 2274 O O . GLU A 1 290 ? 18.401 -1.264 -17.460 1.00 88.50 290 GLU A O 1
ATOM 2279 N N . LEU A 1 291 ? 16.915 -0.030 -18.606 1.00 89.25 291 LEU A N 1
ATOM 2280 C CA . LEU A 1 291 ? 15.855 -0.119 -17.601 1.00 89.25 291 LEU A CA 1
ATOM 2281 C C . LEU A 1 291 ? 15.488 -1.581 -17.304 1.00 89.25 291 LEU A C 1
ATOM 2283 O O . LEU A 1 291 ? 15.468 -1.982 -16.141 1.00 89.25 291 LEU A O 1
ATOM 2287 N N . ARG A 1 292 ? 15.274 -2.406 -18.340 1.00 89.50 292 ARG A N 1
ATOM 2288 C CA . ARG A 1 292 ? 15.030 -3.849 -18.166 1.00 89.50 292 ARG A CA 1
ATOM 2289 C C . ARG A 1 292 ? 16.193 -4.546 -17.469 1.00 89.50 292 ARG A C 1
ATOM 2291 O O . ARG A 1 292 ? 15.970 -5.357 -16.573 1.00 89.50 292 ARG A O 1
ATOM 2298 N N . TYR A 1 293 ? 17.428 -4.245 -17.860 1.00 88.19 293 TYR A N 1
ATOM 2299 C CA . TYR A 1 293 ? 18.608 -4.831 -17.230 1.00 88.19 293 TYR A CA 1
ATOM 2300 C C . TYR A 1 293 ? 18.663 -4.498 -15.735 1.00 88.19 293 TYR A C 1
ATOM 2302 O O . TYR A 1 293 ? 18.883 -5.389 -14.918 1.00 88.19 293 TYR A O 1
ATOM 2310 N N . VAL A 1 294 ? 18.394 -3.245 -15.360 1.00 87.81 294 VAL A N 1
ATOM 2311 C CA . VAL A 1 294 ? 18.360 -2.830 -13.952 1.00 87.81 294 VAL A CA 1
ATOM 2312 C C . VAL A 1 294 ? 17.296 -3.606 -13.180 1.00 87.81 294 VAL A C 1
ATOM 2314 O O . VAL A 1 294 ? 17.599 -4.180 -12.140 1.00 87.81 294 VAL A O 1
ATOM 2317 N N . LEU A 1 295 ? 16.084 -3.693 -13.723 1.00 87.38 295 LEU A N 1
ATOM 2318 C CA . LEU A 1 295 ? 14.939 -4.346 -13.084 1.00 87.38 295 LEU A CA 1
ATOM 2319 C C . LEU A 1 295 ? 15.066 -5.880 -12.959 1.00 87.38 295 LEU A C 1
ATOM 2321 O O . LEU A 1 295 ? 14.484 -6.480 -12.057 1.00 87.38 295 LEU A O 1
ATOM 2325 N N . THR A 1 296 ? 15.834 -6.525 -13.839 1.00 88.19 296 THR A N 1
ATOM 2326 C CA . THR A 1 296 ? 16.023 -7.991 -13.840 1.00 88.19 296 THR A CA 1
ATOM 2327 C C . THR A 1 296 ? 17.323 -8.442 -13.168 1.00 88.19 296 THR A C 1
ATOM 2329 O O . THR A 1 296 ? 17.414 -9.577 -12.695 1.00 88.19 296 THR A O 1
ATOM 2332 N N . GLN A 1 297 ? 18.357 -7.592 -13.116 1.00 82.44 297 GLN A N 1
ATOM 2333 C CA . GLN A 1 297 ? 19.687 -7.975 -12.621 1.00 82.44 297 GLN A CA 1
ATOM 2334 C C . GLN A 1 297 ? 20.072 -7.342 -11.286 1.00 82.44 297 GLN A C 1
ATOM 2336 O O . GLN A 1 297 ? 20.893 -7.930 -10.575 1.00 82.44 297 GLN A O 1
ATOM 2341 N N . LEU A 1 298 ? 19.514 -6.181 -10.929 1.00 78.69 298 LEU A N 1
ATOM 2342 C CA . LEU A 1 298 ? 19.900 -5.439 -9.728 1.00 78.69 298 LEU A CA 1
ATOM 2343 C C . LEU A 1 298 ? 18.817 -5.509 -8.652 1.00 78.69 298 LEU A C 1
ATOM 2345 O O . LEU A 1 298 ? 17.638 -5.309 -8.911 1.00 78.69 298 LEU A O 1
ATOM 2349 N N . GLY A 1 299 ? 19.250 -5.747 -7.413 1.00 76.88 299 GLY A N 1
ATOM 2350 C CA . GLY A 1 299 ? 18.356 -5.818 -6.262 1.00 76.88 299 GLY A CA 1
ATOM 2351 C C . GLY A 1 299 ? 17.450 -7.048 -6.297 1.00 76.88 299 GLY A C 1
ATOM 2352 O O . GLY A 1 299 ? 17.923 -8.179 -6.434 1.00 76.88 299 GLY A O 1
ATOM 2353 N N . GLU A 1 300 ? 16.154 -6.813 -6.110 1.00 80.19 300 GLU A N 1
ATOM 2354 C CA . GLU A 1 300 ? 15.131 -7.851 -6.134 1.00 80.19 300 GLU A CA 1
ATOM 2355 C C . GLU A 1 300 ? 14.693 -8.100 -7.574 1.00 80.19 300 GLU A C 1
ATOM 2357 O O . GLU A 1 300 ? 14.053 -7.260 -8.202 1.00 80.19 300 GLU A O 1
ATOM 2362 N N . LYS A 1 301 ? 15.122 -9.242 -8.110 1.00 84.25 301 LYS A N 1
ATOM 2363 C CA . LYS A 1 301 ? 14.974 -9.554 -9.527 1.00 84.25 301 LYS A CA 1
ATOM 2364 C C . LYS A 1 301 ? 13.516 -9.802 -9.870 1.00 84.25 301 LYS A C 1
ATOM 2366 O O . LYS A 1 301 ? 12.881 -10.650 -9.244 1.00 84.25 301 LYS A O 1
ATOM 2371 N N . MET A 1 302 ? 13.054 -9.132 -10.913 1.00 86.19 302 MET A N 1
ATOM 2372 C CA . MET A 1 302 ? 11.778 -9.433 -11.548 1.00 86.19 302 MET A CA 1
ATOM 2373 C C . MET A 1 302 ? 11.986 -10.335 -12.762 1.00 86.19 302 MET A C 1
ATOM 2375 O O . MET A 1 302 ? 13.061 -10.364 -13.371 1.00 86.19 302 MET A O 1
ATOM 2379 N N . THR A 1 303 ? 10.947 -11.085 -13.094 1.00 89.06 303 THR A N 1
ATOM 2380 C CA . THR A 1 303 ? 10.859 -11.871 -14.324 1.00 89.06 303 THR A CA 1
ATOM 2381 C C . THR A 1 303 ? 10.679 -10.959 -15.536 1.00 89.06 303 THR A C 1
ATOM 2383 O O . THR A 1 303 ? 10.225 -9.818 -15.415 1.00 89.06 303 THR A O 1
ATOM 2386 N N . ASP A 1 304 ? 11.050 -11.444 -16.722 1.00 88.12 304 ASP A N 1
ATOM 2387 C CA . ASP A 1 304 ? 10.883 -10.668 -17.955 1.00 88.12 304 ASP A CA 1
ATOM 2388 C C . ASP A 1 304 ? 9.407 -10.333 -18.211 1.00 88.12 304 ASP A C 1
ATOM 2390 O O . ASP A 1 304 ? 9.100 -9.240 -18.688 1.00 88.12 304 ASP A O 1
ATOM 2394 N N . GLU A 1 305 ? 8.501 -11.229 -17.816 1.00 90.00 305 GLU A N 1
ATOM 2395 C CA . GLU A 1 305 ? 7.056 -11.044 -17.899 1.00 90.00 305 GLU A CA 1
ATOM 2396 C C . GLU A 1 305 ? 6.558 -9.910 -16.988 1.00 90.00 305 GLU A C 1
ATOM 2398 O O . GLU A 1 305 ? 5.779 -9.066 -17.431 1.00 90.00 305 GLU A O 1
ATOM 2403 N N . GLU A 1 306 ? 7.028 -9.837 -15.738 1.00 87.31 306 GLU A N 1
ATOM 2404 C CA . GLU A 1 306 ? 6.682 -8.747 -14.809 1.00 87.31 306 GLU A CA 1
ATOM 2405 C C . GLU A 1 306 ? 7.203 -7.394 -15.311 1.00 87.31 306 GLU A C 1
ATOM 2407 O O . GLU A 1 306 ? 6.512 -6.376 -15.228 1.00 87.31 306 GLU A O 1
ATOM 2412 N N . VAL A 1 307 ? 8.410 -7.375 -15.884 1.00 88.38 307 VAL A N 1
ATOM 2413 C CA . VAL A 1 307 ? 8.969 -6.162 -16.495 1.00 88.38 307 VAL A CA 1
ATOM 2414 C C . VAL A 1 307 ? 8.149 -5.738 -17.711 1.00 88.38 307 VAL A C 1
ATOM 2416 O O . VAL A 1 307 ? 7.879 -4.548 -17.874 1.00 88.38 307 VAL A O 1
ATOM 2419 N N . ASP A 1 308 ? 7.715 -6.679 -18.549 1.00 88.00 308 ASP A N 1
ATOM 2420 C CA . ASP A 1 308 ? 6.837 -6.384 -19.684 1.00 88.00 308 ASP A CA 1
ATOM 2421 C C . ASP A 1 308 ? 5.514 -5.770 -19.225 1.00 88.00 308 ASP A C 1
ATOM 2423 O O . ASP A 1 308 ? 5.037 -4.805 -19.828 1.00 88.00 308 ASP A O 1
ATOM 2427 N N . GLU A 1 309 ? 4.922 -6.288 -18.148 1.00 87.88 309 GLU A N 1
ATOM 2428 C CA . GLU A 1 309 ? 3.706 -5.719 -17.568 1.00 87.88 309 GLU A CA 1
ATOM 2429 C C . GLU A 1 309 ? 3.915 -4.306 -17.027 1.00 87.88 309 GLU A C 1
ATOM 2431 O O . GLU A 1 309 ? 3.092 -3.429 -17.302 1.00 87.88 309 GLU A O 1
ATOM 2436 N N . LEU A 1 310 ? 5.036 -4.050 -16.352 1.00 85.69 310 LEU A N 1
ATOM 2437 C CA . LEU A 1 310 ? 5.391 -2.711 -15.881 1.00 85.69 310 LEU A CA 1
ATOM 2438 C C . LEU A 1 310 ? 5.617 -1.728 -17.034 1.00 85.69 310 LEU A C 1
ATOM 2440 O O . LEU A 1 310 ? 5.248 -0.559 -16.927 1.00 85.69 310 LEU A O 1
ATOM 2444 N N . LEU A 1 311 ? 6.196 -2.187 -18.146 1.00 84.94 311 LEU A N 1
ATOM 2445 C CA . LEU A 1 311 ? 6.501 -1.343 -19.300 1.00 84.94 311 LEU A CA 1
ATOM 2446 C C . LEU A 1 311 ? 5.301 -1.101 -20.230 1.00 84.94 311 LEU A C 1
ATOM 2448 O O . LEU A 1 311 ? 5.332 -0.133 -20.989 1.00 84.94 311 LEU A O 1
ATOM 2452 N N . LYS A 1 312 ? 4.218 -1.892 -20.158 1.00 84.44 312 LYS A N 1
ATOM 2453 C CA . LYS A 1 312 ? 3.017 -1.723 -21.013 1.00 84.44 312 LYS A CA 1
ATOM 2454 C C . LYS A 1 312 ? 2.382 -0.328 -20.938 1.00 84.44 312 LYS A C 1
ATOM 2456 O O . LYS A 1 312 ? 1.746 0.094 -21.900 1.00 84.44 312 LYS A O 1
ATOM 2461 N N . GLY A 1 313 ? 2.523 0.372 -19.812 1.00 78.44 313 GLY A N 1
ATOM 2462 C CA . GLY A 1 313 ? 1.981 1.721 -19.600 1.00 78.44 313 GLY A CA 1
ATOM 2463 C C . GLY A 1 313 ? 2.992 2.857 -19.775 1.00 78.44 313 GLY A C 1
ATOM 2464 O O . GLY A 1 313 ? 2.638 4.021 -19.587 1.00 78.44 313 GLY A O 1
ATOM 2465 N N . VAL A 1 314 ? 4.249 2.544 -20.098 1.00 85.25 314 VAL A N 1
ATOM 2466 C CA . VAL A 1 314 ? 5.346 3.516 -20.115 1.00 85.25 314 VAL A CA 1
ATOM 2467 C C . VAL A 1 314 ? 5.545 4.057 -21.524 1.00 85.25 314 VAL A C 1
ATOM 2469 O O . VAL A 1 314 ? 5.651 3.306 -22.490 1.00 85.25 314 VAL A O 1
ATOM 2472 N N . GLN A 1 315 ? 5.616 5.382 -21.652 1.00 83.19 315 GLN A N 1
ATOM 2473 C CA . GLN A 1 315 ? 5.936 6.020 -22.926 1.00 83.19 315 GLN A CA 1
ATOM 2474 C C . GLN A 1 315 ? 7.420 5.824 -23.242 1.00 83.19 315 GLN A C 1
ATOM 2476 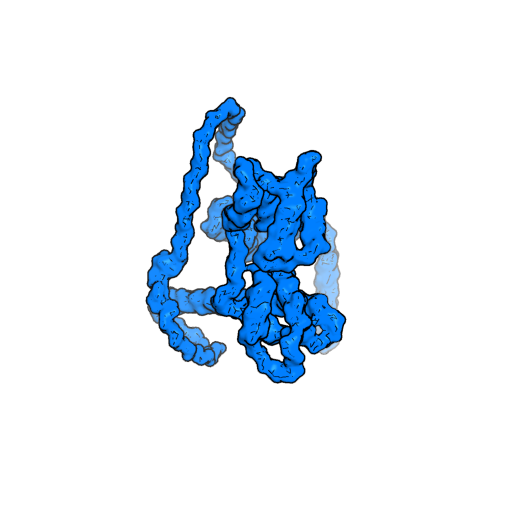O O . GLN A 1 315 ? 8.286 6.355 -22.547 1.00 83.19 315 GLN A O 1
ATOM 2481 N N . ILE A 1 316 ? 7.686 5.063 -24.300 1.00 85.88 316 ILE A N 1
ATOM 2482 C CA . ILE A 1 316 ? 9.018 4.890 -24.876 1.00 85.88 316 ILE A CA 1
ATOM 2483 C C . ILE A 1 316 ? 9.163 5.913 -26.006 1.00 85.88 316 ILE A C 1
ATOM 2485 O O . ILE A 1 316 ? 8.308 5.991 -26.893 1.00 85.88 316 ILE A O 1
ATOM 2489 N N . GLY A 1 317 ? 10.219 6.723 -25.951 1.00 83.38 317 GLY A N 1
ATOM 2490 C CA . GLY A 1 317 ? 10.544 7.705 -26.979 1.00 83.38 317 GLY A CA 1
ATOM 2491 C C . GLY A 1 317 ? 10.863 7.054 -28.327 1.00 83.38 317 GLY A C 1
ATOM 2492 O O . GLY A 1 317 ? 11.154 5.861 -28.419 1.00 83.38 317 GLY A O 1
ATOM 2493 N N . ALA A 1 318 ? 10.829 7.846 -29.401 1.00 81.81 318 ALA A N 1
ATOM 2494 C CA . ALA A 1 318 ? 11.161 7.373 -30.753 1.00 81.81 318 ALA A CA 1
ATOM 2495 C C . ALA A 1 318 ? 12.624 6.898 -30.892 1.00 81.81 318 ALA A C 1
ATOM 2497 O O . ALA A 1 318 ? 12.964 6.175 -31.824 1.00 81.81 318 ALA A O 1
ATOM 2498 N N . ASP A 1 319 ? 13.474 7.307 -29.957 1.00 83.75 319 ASP A N 1
ATOM 2499 C CA . ASP A 1 319 ? 14.871 6.925 -29.772 1.00 83.75 319 ASP A CA 1
ATOM 2500 C C . ASP A 1 319 ? 15.054 5.650 -28.925 1.00 83.75 319 ASP A C 1
ATOM 2502 O O . ASP A 1 319 ? 16.177 5.184 -28.753 1.00 83.75 319 ASP A O 1
ATOM 2506 N N . GLY A 1 320 ? 13.966 5.061 -28.413 1.00 86.69 320 GLY A N 1
ATOM 2507 C CA . GLY A 1 320 ? 14.012 3.892 -27.533 1.00 86.69 320 GLY A CA 1
ATOM 2508 C C . GLY A 1 320 ? 14.342 4.221 -26.074 1.00 86.69 320 GLY A C 1
ATOM 2509 O O . GLY A 1 320 ? 14.577 3.302 -25.282 1.00 86.69 320 GLY A O 1
ATOM 2510 N N . ASN A 1 321 ? 14.347 5.507 -25.710 1.00 90.25 321 ASN A N 1
ATOM 2511 C CA . ASN A 1 321 ? 14.638 5.963 -24.358 1.00 90.25 321 ASN A CA 1
ATOM 2512 C C . ASN A 1 321 ? 13.369 6.106 -23.516 1.00 90.25 321 ASN A C 1
ATOM 2514 O O . ASN A 1 321 ? 12.275 6.385 -24.010 1.00 90.25 321 ASN A O 1
ATOM 2518 N N . VAL A 1 322 ? 13.527 5.921 -22.211 1.00 91.44 322 VAL A N 1
ATOM 2519 C CA . VAL A 1 322 ? 12.465 5.994 -21.211 1.00 91.44 322 VAL A CA 1
ATOM 2520 C C . VAL A 1 322 ? 12.835 7.044 -20.178 1.00 91.44 322 VAL A C 1
ATOM 2522 O O . VAL A 1 322 ? 13.939 7.028 -19.636 1.00 91.44 322 VAL A O 1
ATOM 2525 N N . ASN A 1 323 ? 11.891 7.935 -19.872 1.00 92.25 323 ASN A N 1
ATOM 2526 C CA . ASN A 1 323 ? 12.032 8.872 -18.764 1.00 92.25 323 ASN A CA 1
ATOM 2527 C C . ASN A 1 323 ? 11.880 8.113 -17.437 1.00 92.25 323 ASN A C 1
ATOM 2529 O O . ASN A 1 323 ? 10.760 7.832 -16.992 1.00 92.25 323 ASN A O 1
ATOM 2533 N N . TYR A 1 324 ? 13.004 7.756 -16.815 1.00 90.56 324 TYR A N 1
ATOM 2534 C CA . TYR A 1 324 ? 12.989 6.942 -15.601 1.00 90.56 324 TYR A CA 1
ATOM 2535 C C . TYR A 1 324 ? 12.475 7.727 -14.384 1.00 90.56 324 TYR A C 1
ATOM 2537 O O . TYR A 1 324 ? 11.915 7.131 -13.466 1.00 90.56 324 TYR A O 1
ATOM 2545 N N . GLU A 1 325 ? 12.608 9.057 -14.368 1.00 90.38 325 GLU A N 1
ATOM 2546 C CA . GLU A 1 325 ? 12.095 9.888 -13.273 1.00 90.38 325 GLU A CA 1
ATOM 2547 C C . GLU A 1 325 ? 10.567 9.874 -13.236 1.00 90.38 325 GLU A C 1
ATOM 2549 O O . GLU A 1 325 ? 9.956 9.644 -12.188 1.00 90.38 325 GLU A O 1
ATOM 2554 N N . SER A 1 326 ? 9.943 10.071 -14.398 1.00 89.75 326 SER A N 1
ATOM 2555 C CA . SER A 1 326 ? 8.497 9.961 -14.564 1.00 89.75 326 SER A CA 1
ATOM 2556 C C . SER A 1 326 ? 8.027 8.539 -14.283 1.00 89.75 326 SER A C 1
ATOM 2558 O O . SER A 1 326 ? 6.995 8.364 -13.638 1.00 89.75 326 SER A O 1
ATOM 2560 N N . PHE A 1 327 ? 8.777 7.527 -14.730 1.00 89.38 327 PHE A N 1
ATOM 2561 C CA . PHE A 1 327 ? 8.478 6.123 -14.452 1.00 89.38 327 PHE A CA 1
ATOM 2562 C C . PHE A 1 327 ? 8.423 5.849 -12.943 1.00 89.38 327 PHE A C 1
ATOM 2564 O O . PHE A 1 327 ? 7.378 5.441 -12.441 1.00 89.38 327 PHE A O 1
ATOM 2571 N N . VAL A 1 328 ? 9.488 6.166 -12.200 1.00 88.75 328 VAL A N 1
ATOM 2572 C CA . VAL A 1 328 ? 9.561 5.958 -10.743 1.00 88.75 328 VAL A CA 1
ATOM 2573 C C . VAL A 1 328 ? 8.432 6.688 -10.017 1.00 88.75 328 VAL A C 1
ATOM 2575 O O . VAL A 1 328 ? 7.767 6.104 -9.161 1.00 88.75 328 VAL A O 1
ATOM 2578 N N . ARG A 1 329 ? 8.177 7.955 -10.367 1.00 87.88 329 ARG A N 1
ATOM 2579 C CA . ARG A 1 329 ? 7.096 8.738 -9.749 1.00 87.88 329 ARG A CA 1
ATOM 2580 C C . ARG A 1 329 ? 5.721 8.145 -10.036 1.00 87.88 329 ARG A C 1
ATOM 2582 O O . ARG A 1 329 ? 4.893 8.118 -9.137 1.00 87.88 329 ARG A O 1
ATOM 2589 N N . THR A 1 330 ? 5.497 7.649 -11.251 1.00 86.56 330 THR A N 1
ATOM 2590 C CA . THR A 1 330 ? 4.231 7.009 -11.631 1.00 86.56 330 THR A CA 1
ATOM 2591 C C . THR A 1 330 ? 4.015 5.727 -10.834 1.00 86.56 330 THR A C 1
ATOM 2593 O O . THR A 1 330 ? 2.935 5.544 -10.282 1.00 86.56 330 THR A O 1
ATOM 2596 N N . ILE A 1 331 ? 5.041 4.878 -10.712 1.00 83.31 331 ILE A N 1
ATOM 2597 C CA . ILE A 1 331 ? 4.959 3.610 -9.973 1.00 83.31 331 ILE A CA 1
ATOM 2598 C C . ILE A 1 331 ? 4.731 3.834 -8.472 1.00 83.31 331 ILE A C 1
ATOM 2600 O O . ILE A 1 331 ? 3.902 3.154 -7.883 1.00 83.31 331 ILE A O 1
ATOM 2604 N N . LEU A 1 332 ? 5.407 4.806 -7.853 1.00 79.88 332 LEU A N 1
ATOM 2605 C CA . LEU A 1 332 ? 5.256 5.090 -6.416 1.00 79.88 332 LEU A CA 1
ATOM 2606 C C . LEU A 1 332 ? 3.994 5.892 -6.061 1.00 79.88 332 LEU A C 1
ATOM 2608 O O . LEU A 1 332 ? 3.707 6.077 -4.881 1.00 79.88 332 LEU A O 1
ATOM 2612 N N . SER A 1 333 ? 3.281 6.420 -7.058 1.00 77.25 333 SER A N 1
ATOM 2613 C CA . SER A 1 333 ? 2.043 7.189 -6.860 1.00 77.25 333 SER A CA 1
ATOM 2614 C C . SER A 1 333 ? 0.760 6.357 -6.936 1.00 77.25 333 SER A C 1
ATOM 2616 O O . SER A 1 333 ? -0.314 6.909 -6.690 1.00 77.25 333 SER A O 1
ATOM 2618 N N . GLN A 1 334 ? 0.870 5.079 -7.313 1.00 60.28 334 GLN A N 1
ATOM 2619 C CA . GLN A 1 334 ? -0.242 4.122 -7.353 1.00 60.28 334 GLN A CA 1
ATOM 2620 C C . GLN A 1 334 ? -0.511 3.530 -5.971 1.00 60.28 334 GLN A C 1
ATOM 2622 O O . GLN A 1 334 ? -1.706 3.329 -5.666 1.00 60.28 334 GLN A O 1
#